Protein AF-A0A397V147-F1 (afdb_monomer_lite)

Secondary structure (DSSP, 8-state):
-HHHHHHHHHHHHHHHHHHHHHHHHHHHHHHHHHHHHHHHHHTTTT---S-HHHHHHHHHHHSHHHHHHHHHHHHTTT-HHHHHHHHHHHTTTHHHHHHHHHHHHHHHHTTTTSS--TT--SS--SSHHHHHHHHHHHHHHHHHHHHHHHHHHHHHHHHTT-SPPHHHH-HHHHHHHHHHHHHHHHHHHHTT-------

Structure (mmCIF, N/CA/C/O backbone):
data_AF-A0A397V147-F1
#
_entry.id   AF-A0A397V147-F1
#
loop_
_atom_site.group_PDB
_atom_site.id
_atom_site.type_symbol
_atom_site.label_atom_id
_atom_site.label_alt_id
_atom_site.label_comp_id
_atom_site.label_asym_id
_atom_site.label_entity_id
_atom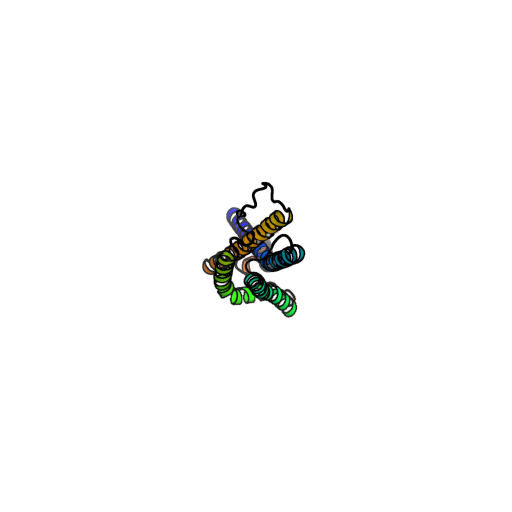_site.label_seq_id
_atom_site.pdbx_PDB_ins_code
_atom_site.Cartn_x
_atom_site.Cartn_y
_atom_site.Cartn_z
_atom_site.occupancy
_atom_site.B_iso_or_equiv
_atom_site.auth_seq_id
_atom_site.auth_comp_id
_atom_site.auth_asym_id
_atom_site.auth_atom_id
_atom_site.pdbx_PDB_model_num
ATOM 1 N N . MET A 1 1 ? -5.934 4.092 39.789 1.00 59.97 1 MET A N 1
ATOM 2 C CA . MET A 1 1 ? -6.595 4.922 38.755 1.00 59.97 1 MET A CA 1
ATOM 3 C C . MET A 1 1 ? -5.653 5.312 37.616 1.00 59.97 1 MET A C 1
ATOM 5 O O . MET A 1 1 ? -5.966 4.953 36.496 1.00 59.97 1 MET A O 1
ATOM 9 N N . ALA A 1 2 ? -4.488 5.930 37.857 1.00 71.75 2 ALA A N 1
ATOM 10 C CA . ALA A 1 2 ? -3.588 6.389 36.780 1.00 71.75 2 ALA A CA 1
ATOM 11 C C . ALA A 1 2 ? -3.116 5.301 35.781 1.00 71.75 2 ALA A C 1
ATOM 13 O O . ALA A 1 2 ? -3.045 5.562 34.583 1.00 71.75 2 ALA A O 1
ATOM 14 N N . LYS A 1 3 ? -2.846 4.070 36.247 1.00 76.00 3 LYS A N 1
ATOM 15 C CA . LYS A 1 3 ? -2.381 2.953 35.396 1.00 76.00 3 LYS A CA 1
ATOM 16 C C . LYS A 1 3 ? -3.425 2.499 34.363 1.00 76.00 3 LYS A C 1
ATOM 18 O O . LYS A 1 3 ? -3.063 2.168 33.239 1.00 76.00 3 LYS A O 1
ATOM 23 N N . GLU A 1 4 ? -4.706 2.533 34.730 1.00 78.06 4 GLU A N 1
ATOM 24 C CA . GLU A 1 4 ? -5.800 2.138 33.835 1.00 78.06 4 GLU A CA 1
ATOM 25 C C . GLU A 1 4 ? -6.066 3.224 32.784 1.00 78.06 4 GLU A C 1
ATOM 27 O O . GLU A 1 4 ? -6.245 2.925 31.607 1.00 78.06 4 GLU A O 1
ATOM 32 N N . THR A 1 5 ? -5.986 4.499 33.181 1.00 78.69 5 THR A N 1
ATOM 33 C CA . THR A 1 5 ? -6.121 5.637 32.262 1.00 78.69 5 THR A CA 1
ATOM 34 C C . THR A 1 5 ? -4.986 5.688 31.235 1.00 78.69 5 THR A C 1
ATOM 36 O O . THR A 1 5 ? -5.236 5.956 30.063 1.00 78.69 5 THR A O 1
ATOM 39 N N . LEU A 1 6 ? -3.749 5.384 31.649 1.00 81.38 6 LEU A N 1
ATOM 40 C CA . LEU A 1 6 ? -2.588 5.339 30.755 1.00 81.38 6 LEU A CA 1
ATOM 41 C C . LEU A 1 6 ? -2.713 4.222 29.709 1.00 81.38 6 LEU A C 1
ATOM 43 O O . LEU A 1 6 ? -2.488 4.461 28.527 1.00 81.38 6 LEU A O 1
ATOM 47 N N . LYS A 1 7 ? -3.132 3.020 30.128 1.00 81.19 7 LYS A N 1
ATOM 48 C CA . LYS A 1 7 ? -3.357 1.884 29.221 1.00 81.19 7 LYS A CA 1
ATOM 49 C C . LYS A 1 7 ? -4.400 2.216 28.151 1.00 81.19 7 LYS A C 1
ATOM 51 O O . LYS A 1 7 ? -4.169 1.958 26.973 1.00 81.19 7 LYS A O 1
ATOM 56 N N . GLN A 1 8 ? -5.517 2.817 28.557 1.00 79.31 8 GLN A N 1
ATOM 57 C CA . GLN A 1 8 ? -6.591 3.226 27.650 1.00 79.31 8 GLN A CA 1
ATOM 58 C C . GLN A 1 8 ? -6.122 4.285 26.643 1.00 79.31 8 GLN A C 1
ATOM 60 O O . GLN A 1 8 ? -6.407 4.181 25.452 1.00 79.31 8 GLN A O 1
ATOM 65 N N . PHE A 1 9 ? -5.337 5.264 27.097 1.00 79.12 9 PHE A N 1
ATOM 66 C CA . PHE A 1 9 ? -4.763 6.279 26.216 1.00 79.12 9 PHE A CA 1
ATOM 67 C C . PHE A 1 9 ? -3.791 5.683 25.184 1.00 79.12 9 PHE A C 1
ATOM 69 O O . PHE A 1 9 ? -3.874 6.018 24.004 1.00 79.12 9 PHE A O 1
ATOM 76 N N . CYS A 1 10 ? -2.911 4.761 25.591 1.00 81.50 10 CYS A N 1
ATOM 77 C CA . CYS A 1 10 ? -1.986 4.092 24.673 1.00 81.50 10 CYS A CA 1
ATOM 78 C C . CYS A 1 10 ? -2.710 3.246 23.614 1.00 81.50 10 CYS A C 1
ATOM 80 O O . CYS A 1 10 ? -2.321 3.276 22.449 1.00 81.50 10 CYS A O 1
ATOM 82 N N . LEU A 1 11 ? -3.768 2.522 23.996 1.00 80.25 11 LEU A N 1
ATOM 83 C CA . LEU A 1 11 ? -4.582 1.739 23.058 1.00 80.25 11 LEU A CA 1
ATOM 84 C C . LEU A 1 11 ? -5.295 2.635 22.042 1.00 80.25 11 LEU A C 1
ATOM 86 O O . LEU A 1 11 ? -5.299 2.337 20.849 1.00 80.25 11 LEU A O 1
ATOM 90 N N . TRP A 1 12 ? -5.850 3.755 22.508 1.00 81.25 12 TRP A N 1
ATOM 91 C CA . TRP A 1 12 ? -6.483 4.741 21.640 1.00 81.25 12 TRP A CA 1
ATOM 92 C C . TRP A 1 12 ? -5.487 5.339 20.642 1.00 81.25 12 TRP A C 1
ATOM 94 O O . TRP A 1 12 ? -5.736 5.317 19.437 1.00 81.25 12 TRP A O 1
ATOM 104 N N . LEU A 1 13 ? -4.332 5.808 21.125 1.00 84.50 13 LEU A N 1
ATOM 105 C CA . LEU A 1 13 ? -3.296 6.396 20.277 1.00 84.50 13 LEU A CA 1
ATOM 106 C C . LEU A 1 13 ? -2.777 5.383 19.247 1.00 84.50 13 LEU A C 1
ATOM 108 O O . LEU A 1 13 ? -2.645 5.717 18.071 1.00 84.50 13 LEU A O 1
ATOM 112 N N . GLY A 1 14 ? -2.544 4.138 19.672 1.00 84.31 14 GLY A N 1
ATOM 113 C CA . GLY A 1 14 ? -2.143 3.047 18.785 1.00 84.31 14 GLY A CA 1
ATOM 114 C C . GLY A 1 14 ? -3.179 2.771 17.695 1.00 84.31 14 GLY A C 1
ATOM 115 O O . GLY A 1 14 ? -2.817 2.675 16.526 1.00 84.31 14 GLY A O 1
ATOM 116 N N . GLY A 1 15 ? -4.466 2.724 18.051 1.00 81.25 15 GLY A N 1
ATOM 117 C CA . GLY A 1 15 ? -5.558 2.544 17.092 1.00 81.25 15 GLY A CA 1
ATOM 118 C C . GLY A 1 15 ? -5.674 3.689 16.080 1.00 81.25 15 GLY A C 1
ATOM 119 O O . GLY A 1 15 ? -5.888 3.437 14.896 1.00 81.25 15 GLY A O 1
ATOM 120 N N . VAL A 1 16 ? -5.484 4.939 16.518 1.00 82.56 16 VAL A N 1
ATOM 121 C CA . VAL A 1 16 ? -5.504 6.117 15.634 1.00 82.56 16 VAL A CA 1
ATOM 122 C C . VAL A 1 16 ? -4.334 6.093 14.654 1.00 82.56 16 VAL A C 1
ATOM 124 O O . VAL A 1 16 ? -4.554 6.243 13.454 1.00 82.56 16 VAL A O 1
ATOM 127 N N . ILE A 1 17 ? -3.108 5.865 15.138 1.00 87.88 17 ILE A N 1
ATOM 128 C CA . ILE A 1 17 ? -1.917 5.771 14.280 1.00 87.88 17 ILE A CA 1
ATOM 129 C C . ILE A 1 17 ? -2.105 4.648 13.261 1.00 87.88 17 ILE A C 1
ATOM 131 O O . ILE A 1 17 ? -1.961 4.875 12.064 1.00 87.88 17 ILE A O 1
ATOM 135 N N . PHE A 1 18 ? -2.510 3.465 13.725 1.00 87.12 18 PHE A N 1
ATOM 136 C CA . PHE A 1 18 ? -2.760 2.309 12.874 1.00 87.12 18 PHE A CA 1
ATOM 137 C C . PHE A 1 18 ? -3.805 2.597 11.787 1.00 87.12 18 PHE A C 1
ATOM 139 O O . PHE A 1 18 ? -3.567 2.321 10.612 1.00 87.12 18 PHE A O 1
ATOM 146 N N . GLY A 1 19 ? -4.943 3.190 12.161 1.00 84.06 19 GLY A N 1
ATOM 147 C CA . GLY A 1 19 ? -6.009 3.539 11.224 1.00 84.06 19 GLY A CA 1
ATOM 148 C C . GLY A 1 19 ? -5.563 4.563 10.180 1.00 84.06 19 GLY A C 1
ATOM 149 O O . GLY A 1 19 ? -5.814 4.370 8.993 1.00 84.06 19 GLY A O 1
ATOM 150 N N . ILE A 1 20 ? -4.853 5.617 10.599 1.00 87.94 20 ILE A N 1
ATOM 151 C CA . ILE A 1 20 ? -4.309 6.630 9.684 1.00 87.94 20 ILE A CA 1
ATOM 152 C C . ILE A 1 20 ? -3.308 5.996 8.719 1.00 87.94 20 ILE A C 1
ATOM 154 O O . ILE A 1 20 ? -3.399 6.226 7.517 1.00 87.94 20 ILE A O 1
ATOM 158 N N . THR A 1 21 ? -2.374 5.179 9.212 1.00 91.62 21 THR A N 1
ATOM 159 C CA . THR A 1 21 ? -1.390 4.499 8.362 1.00 91.62 21 THR A CA 1
ATOM 160 C C . THR A 1 21 ? -2.069 3.593 7.339 1.00 91.62 21 THR A C 1
ATOM 162 O O . THR A 1 21 ? -1.715 3.639 6.162 1.00 91.62 21 THR A O 1
ATOM 165 N N . LEU A 1 22 ? -3.073 2.815 7.756 1.00 90.06 22 LEU A N 1
ATOM 166 C CA . LEU A 1 22 ? -3.821 1.936 6.860 1.00 90.06 22 LEU A CA 1
ATOM 167 C C . LEU A 1 22 ? -4.538 2.732 5.763 1.00 90.06 22 LEU A C 1
ATOM 169 O O . LEU A 1 22 ? -4.410 2.396 4.589 1.00 90.06 22 LEU A O 1
ATOM 173 N N . VAL A 1 23 ? -5.248 3.805 6.126 1.00 89.56 23 VAL A N 1
ATOM 174 C CA . VAL A 1 23 ? -5.943 4.665 5.155 1.00 89.56 23 VAL A CA 1
ATOM 175 C C . VAL A 1 23 ? -4.953 5.323 4.198 1.00 89.56 23 VAL A C 1
ATOM 177 O O . VAL A 1 23 ? -5.188 5.310 2.994 1.00 89.56 23 VAL A O 1
ATOM 180 N N . SER A 1 24 ? -3.826 5.838 4.691 1.00 92.75 24 SER A N 1
ATOM 181 C CA . SER A 1 24 ? -2.781 6.416 3.839 1.00 92.75 24 SER A CA 1
ATOM 182 C C . SER A 1 24 ? -2.260 5.409 2.815 1.00 92.75 24 SER A C 1
ATOM 184 O O . SER A 1 24 ? -2.094 5.756 1.649 1.00 92.75 24 SER A O 1
ATOM 186 N N . LEU A 1 25 ? -2.059 4.150 3.213 1.00 93.69 25 LEU A N 1
ATOM 187 C CA . LEU A 1 25 ? -1.596 3.096 2.310 1.00 93.69 25 LEU A CA 1
ATOM 188 C C . LEU A 1 25 ? -2.615 2.728 1.227 1.00 93.69 25 LEU A C 1
ATOM 190 O O . LEU A 1 25 ? -2.195 2.424 0.113 1.00 93.69 25 LEU A O 1
ATOM 194 N N . ILE A 1 26 ? -3.920 2.824 1.506 1.00 92.19 26 ILE A N 1
ATOM 195 C CA . ILE A 1 26 ? -4.977 2.601 0.499 1.00 92.19 26 ILE A CA 1
ATOM 196 C C . ILE A 1 26 ? -4.827 3.564 -0.685 1.00 92.19 26 ILE A C 1
ATOM 198 O O . ILE A 1 26 ? -5.068 3.173 -1.822 1.00 92.19 26 ILE A O 1
ATOM 202 N N . TYR A 1 27 ? -4.408 4.806 -0.436 1.00 94.31 27 TYR A N 1
ATOM 203 C CA . TYR A 1 27 ? -4.150 5.784 -1.497 1.00 94.31 27 TYR A CA 1
ATOM 204 C C . TYR A 1 27 ? -2.722 5.700 -2.038 1.00 94.31 27 TYR A C 1
ATOM 206 O O . TYR A 1 27 ? -2.500 5.894 -3.232 1.00 94.31 27 TYR A O 1
ATOM 214 N N . LEU A 1 28 ? -1.748 5.408 -1.175 1.00 95.25 28 LEU A N 1
ATOM 215 C CA . LEU A 1 28 ? -0.341 5.397 -1.555 1.00 95.25 28 LEU A CA 1
ATOM 216 C C . LEU A 1 28 ? -0.001 4.231 -2.492 1.00 95.25 28 LEU A C 1
ATOM 218 O O . LEU A 1 28 ? 0.755 4.437 -3.432 1.00 95.25 28 LEU A O 1
ATOM 222 N N . CYS A 1 29 ? -0.568 3.039 -2.286 1.00 94.38 29 CYS A N 1
ATOM 223 C CA . CYS A 1 29 ? -0.304 1.872 -3.139 1.00 94.38 29 CYS A CA 1
ATOM 224 C C . CYS A 1 29 ? -0.667 2.102 -4.623 1.00 94.38 29 CYS A C 1
ATOM 226 O O . CYS A 1 29 ? 0.225 1.974 -5.459 1.00 94.38 29 CYS A O 1
ATOM 228 N N . PRO A 1 30 ? -1.908 2.490 -4.988 1.00 94.81 30 PRO A N 1
ATOM 229 C CA . PRO A 1 30 ? -2.244 2.771 -6.387 1.00 94.81 30 PRO A CA 1
ATOM 230 C C . PRO A 1 30 ? -1.450 3.953 -6.956 1.00 94.81 30 PRO A C 1
ATOM 232 O O . PRO A 1 30 ? -1.111 3.957 -8.135 1.00 94.81 30 PRO A O 1
ATOM 235 N N . PHE A 1 31 ? -1.119 4.953 -6.131 1.00 96.06 31 PHE A N 1
ATOM 236 C CA . PHE A 1 31 ? -0.302 6.087 -6.562 1.00 96.06 31 PHE A CA 1
ATOM 237 C C . PHE A 1 31 ? 1.141 5.683 -6.904 1.00 96.06 31 PHE A C 1
ATOM 239 O O . PHE A 1 31 ? 1.679 6.115 -7.926 1.00 96.06 31 PHE A O 1
ATOM 246 N N . LEU A 1 32 ? 1.771 4.854 -6.066 1.00 94.62 32 LEU A N 1
ATOM 247 C CA . LEU A 1 32 ? 3.118 4.332 -6.304 1.00 94.62 32 LEU A CA 1
ATOM 248 C C . LEU A 1 32 ? 3.150 3.430 -7.537 1.00 94.62 32 LEU A C 1
ATOM 250 O O . LEU A 1 32 ? 4.046 3.580 -8.363 1.00 94.62 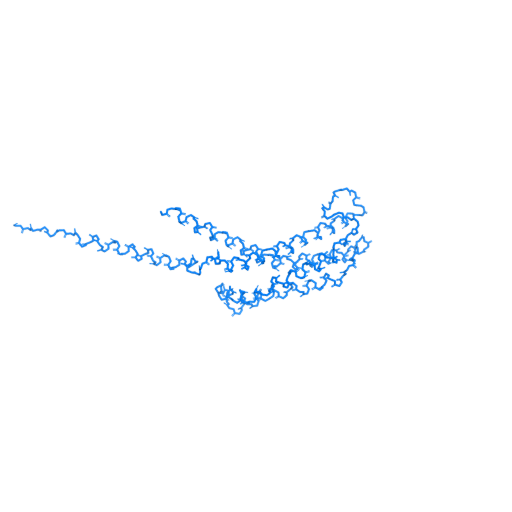32 LEU A O 1
ATOM 254 N N . GLU A 1 33 ? 2.148 2.567 -7.700 1.00 94.38 33 GLU A N 1
ATOM 255 C CA . GLU A 1 33 ? 2.021 1.717 -8.882 1.00 94.38 33 GLU A CA 1
ATOM 256 C C . GLU A 1 33 ? 1.862 2.544 -10.162 1.00 94.38 33 GLU A C 1
ATOM 258 O O . GLU A 1 33 ? 2.563 2.328 -11.148 1.00 94.38 33 GLU A O 1
ATOM 263 N N . PHE A 1 34 ? 0.991 3.552 -10.139 1.00 95.31 34 PHE A N 1
ATOM 264 C CA . PHE A 1 34 ? 0.824 4.466 -11.263 1.00 95.31 34 PHE A CA 1
ATOM 265 C C . PHE A 1 34 ? 2.129 5.199 -11.603 1.00 95.31 34 PHE A C 1
ATOM 267 O O . PHE A 1 34 ? 2.521 5.273 -12.767 1.00 95.31 34 PHE A O 1
ATOM 274 N N . THR A 1 35 ? 2.841 5.692 -10.584 1.00 94.06 35 THR A N 1
ATOM 275 C CA . THR A 1 35 ? 4.140 6.360 -10.755 1.00 94.06 35 THR A CA 1
ATOM 276 C C . THR A 1 35 ? 5.178 5.416 -11.358 1.00 94.06 35 THR A C 1
ATOM 278 O O . THR A 1 35 ? 5.949 5.823 -12.224 1.00 94.06 35 THR A O 1
ATOM 281 N N . LYS A 1 36 ? 5.181 4.148 -10.936 1.00 91.56 36 LYS A N 1
ATOM 282 C CA . LYS A 1 36 ? 6.048 3.104 -11.482 1.00 91.56 36 LYS A CA 1
ATOM 283 C C . LYS A 1 36 ? 5.769 2.870 -12.964 1.00 91.56 36 LYS A C 1
ATOM 285 O O . LYS A 1 36 ? 6.701 2.946 -13.757 1.00 91.56 36 LYS A O 1
ATOM 290 N N . ILE A 1 37 ? 4.513 2.646 -13.348 1.00 92.81 37 ILE A N 1
ATOM 291 C CA . ILE A 1 37 ? 4.134 2.420 -14.752 1.00 92.81 37 ILE A CA 1
ATOM 292 C C . ILE A 1 37 ? 4.563 3.610 -15.624 1.00 92.81 37 ILE A C 1
ATOM 294 O O . ILE A 1 37 ? 5.255 3.414 -16.622 1.00 92.81 37 ILE A O 1
ATOM 298 N N . LEU A 1 38 ? 4.252 4.841 -15.198 1.00 93.38 38 LEU A N 1
ATOM 299 C CA . LEU A 1 38 ? 4.660 6.055 -15.913 1.00 93.38 38 LEU A CA 1
ATOM 300 C C . LEU A 1 38 ? 6.180 6.182 -16.056 1.00 93.38 38 LEU A C 1
ATOM 302 O O . LEU A 1 38 ? 6.673 6.586 -17.109 1.00 93.38 38 LEU A O 1
ATOM 306 N N . TYR A 1 39 ? 6.932 5.858 -15.001 1.00 92.25 39 TYR A N 1
ATOM 307 C CA . TYR A 1 39 ? 8.386 5.979 -15.018 1.00 92.25 39 TYR A CA 1
ATOM 308 C C . TYR A 1 39 ? 9.020 5.066 -16.069 1.00 92.25 39 TYR A C 1
ATOM 310 O O . TYR A 1 39 ? 9.914 5.497 -16.801 1.00 92.25 39 TYR A O 1
ATOM 318 N N . PHE A 1 40 ? 8.556 3.820 -16.152 1.00 89.56 40 PHE A N 1
ATOM 319 C CA . PHE A 1 40 ? 9.069 2.851 -17.115 1.00 89.56 40 PHE A CA 1
ATOM 320 C C . PHE A 1 40 ? 8.598 3.135 -18.545 1.00 89.56 40 PHE A C 1
ATOM 322 O O . PHE A 1 40 ? 9.353 2.893 -19.478 1.00 89.56 40 PHE A O 1
ATOM 329 N N . GLU A 1 41 ? 7.398 3.686 -18.737 1.00 90.62 41 GLU A N 1
ATOM 330 C CA . GLU A 1 41 ? 6.948 4.117 -20.065 1.00 90.62 41 GLU A CA 1
ATOM 331 C C . GLU A 1 41 ? 7.816 5.270 -20.598 1.00 90.62 41 GLU A C 1
ATOM 333 O O . GLU A 1 41 ? 8.282 5.231 -21.740 1.00 90.62 41 GLU A O 1
ATOM 338 N N . PHE A 1 42 ? 8.122 6.253 -19.741 1.00 91.12 42 PHE A N 1
ATOM 339 C CA . PHE A 1 42 ? 8.973 7.394 -20.093 1.00 91.12 42 PHE A CA 1
ATOM 340 C C . PHE A 1 42 ? 10.435 7.004 -20.363 1.00 91.12 42 PHE A C 1
ATOM 342 O O . PHE A 1 42 ? 11.100 7.643 -21.172 1.00 91.12 42 PHE A O 1
ATOM 349 N N . HIS A 1 43 ? 10.939 5.959 -19.701 1.00 89.69 43 HIS A N 1
ATOM 350 C CA . HIS A 1 43 ? 12.315 5.472 -19.855 1.00 89.69 43 HIS A CA 1
ATOM 351 C C . HIS A 1 43 ? 12.389 4.120 -20.580 1.00 89.69 43 HIS A C 1
ATOM 353 O O . HIS A 1 43 ? 13.304 3.336 -20.319 1.00 89.69 43 HIS A O 1
ATOM 359 N N . SER A 1 44 ? 11.454 3.858 -21.498 1.00 84.62 44 SER A N 1
ATOM 360 C CA . SER A 1 44 ? 11.344 2.585 -22.230 1.00 84.62 44 SER A CA 1
ATOM 361 C C . SER A 1 44 ? 12.603 2.204 -23.022 1.00 84.62 44 SER A C 1
ATOM 363 O O . SER A 1 44 ? 12.871 1.021 -23.223 1.00 84.62 44 SER A O 1
ATOM 365 N N . ASP A 1 45 ? 13.431 3.187 -23.389 1.00 82.81 45 ASP A N 1
ATOM 366 C CA . ASP A 1 45 ? 14.726 2.979 -24.052 1.00 82.81 45 ASP A CA 1
ATOM 367 C C . ASP A 1 45 ? 15.787 2.335 -23.136 1.00 82.81 45 ASP A C 1
ATOM 369 O O . ASP A 1 45 ? 16.750 1.733 -23.612 1.00 82.81 45 ASP A O 1
ATOM 373 N N . ALA A 1 46 ? 15.645 2.498 -21.817 1.00 80.75 46 ALA A N 1
ATOM 374 C CA . ALA A 1 46 ? 16.637 2.108 -20.814 1.00 80.75 46 ALA A CA 1
ATOM 375 C C . ALA A 1 46 ? 16.144 1.009 -19.865 1.00 80.75 46 ALA A C 1
ATOM 377 O O . ALA A 1 46 ? 16.953 0.232 -19.357 1.00 80.75 46 ALA A O 1
ATOM 378 N N . VAL A 1 47 ? 14.839 0.959 -19.592 1.00 80.94 47 VAL A N 1
ATOM 379 C CA . VAL A 1 47 ? 14.229 0.007 -18.663 1.00 80.94 47 VAL A CA 1
ATOM 380 C C . VAL A 1 47 ? 12.922 -0.484 -19.258 1.00 80.94 47 VAL A C 1
ATOM 382 O O . VAL A 1 47 ? 12.095 0.316 -19.682 1.00 80.94 47 VAL A O 1
ATOM 385 N N . ASN A 1 48 ? 12.716 -1.799 -19.263 1.00 79.44 48 ASN A N 1
ATOM 386 C CA . ASN A 1 48 ? 11.517 -2.395 -19.834 1.00 79.44 48 ASN A CA 1
ATOM 387 C C . ASN A 1 48 ? 10.724 -3.150 -18.765 1.00 79.44 48 ASN A C 1
ATOM 389 O O . ASN A 1 48 ? 11.306 -3.817 -17.909 1.00 79.44 48 ASN A O 1
ATOM 393 N N . LEU A 1 49 ? 9.394 -3.059 -18.818 1.00 78.81 49 LEU A N 1
ATOM 394 C CA . LEU A 1 49 ? 8.530 -3.867 -17.958 1.00 78.81 49 LEU A CA 1
ATOM 395 C C . LEU A 1 49 ? 8.537 -5.306 -18.474 1.00 78.81 49 LEU A C 1
ATOM 397 O O . LEU A 1 49 ? 8.070 -5.563 -19.580 1.00 78.81 49 LEU A O 1
ATOM 401 N N . SER A 1 50 ? 9.006 -6.252 -17.661 1.00 75.94 50 SER A N 1
ATOM 402 C CA . SER A 1 50 ? 8.928 -7.680 -18.007 1.00 75.94 50 SER A CA 1
ATOM 403 C C . SER A 1 50 ? 7.470 -8.151 -18.140 1.00 75.94 50 SER A C 1
ATOM 405 O O . SER A 1 50 ? 7.124 -8.919 -19.036 1.00 75.94 50 SER A O 1
ATOM 407 N N . SER A 1 51 ? 6.586 -7.647 -17.271 1.00 83.88 51 SER A N 1
ATOM 408 C CA . SER A 1 51 ? 5.202 -8.112 -17.125 1.00 83.88 51 SER A CA 1
ATOM 409 C C . SER A 1 51 ? 4.181 -6.954 -17.051 1.00 83.88 51 SER A C 1
ATOM 411 O O . SER A 1 51 ? 3.494 -6.798 -16.041 1.00 83.88 51 SER A O 1
ATOM 413 N N . PRO A 1 52 ? 3.994 -6.157 -18.129 1.00 85.31 52 PRO A N 1
ATOM 414 C CA . PRO A 1 52 ? 3.101 -4.987 -18.132 1.00 85.31 52 PRO A CA 1
ATOM 415 C C . PRO A 1 52 ? 1.659 -5.302 -17.755 1.00 85.31 52 PRO A C 1
ATOM 417 O O . PRO A 1 52 ? 1.018 -4.540 -17.039 1.00 85.31 52 PRO A O 1
ATOM 420 N N . ILE A 1 53 ? 1.160 -6.463 -18.177 1.00 89.00 53 ILE A N 1
ATOM 421 C CA . ILE A 1 53 ? -0.209 -6.898 -17.894 1.00 89.00 53 ILE A CA 1
ATOM 422 C C . ILE A 1 53 ? -0.458 -7.003 -16.381 1.00 89.00 53 ILE A C 1
ATOM 424 O O . ILE A 1 53 ? -1.515 -6.587 -15.916 1.00 89.00 53 ILE A O 1
ATOM 428 N N . ILE A 1 54 ? 0.504 -7.527 -15.614 1.00 89.69 54 ILE A N 1
ATOM 429 C CA . ILE A 1 54 ? 0.350 -7.740 -14.167 1.00 89.69 54 ILE A CA 1
ATOM 430 C C . ILE A 1 54 ? 0.291 -6.408 -13.417 1.00 89.69 54 ILE A C 1
ATOM 432 O O . ILE A 1 54 ? -0.533 -6.254 -12.520 1.00 89.69 54 ILE A O 1
ATOM 436 N N . GLU A 1 55 ? 1.107 -5.439 -13.822 1.00 90.25 55 GLU A N 1
ATOM 437 C CA . GLU A 1 55 ? 1.169 -4.105 -13.211 1.00 90.25 55 GLU A CA 1
ATOM 438 C C . GLU A 1 55 ? -0.147 -3.341 -13.470 1.00 90.25 55 GLU A C 1
ATOM 440 O O . GLU A 1 55 ? -0.786 -2.831 -12.548 1.00 90.25 55 GLU A O 1
ATOM 445 N N . TYR A 1 56 ? -0.667 -3.381 -14.707 1.00 92.19 56 TYR A N 1
ATOM 446 C CA . TYR A 1 56 ? -1.986 -2.811 -15.018 1.00 92.19 56 TYR A CA 1
ATOM 447 C C . TYR A 1 56 ? -3.129 -3.508 -14.278 1.00 92.19 56 TYR A C 1
ATOM 449 O O . TYR A 1 56 ? -4.058 -2.841 -13.819 1.00 92.19 56 TYR A O 1
ATOM 457 N N . MET A 1 57 ? -3.077 -4.837 -14.149 1.00 92.81 57 MET A N 1
ATOM 458 C CA . MET A 1 57 ? -4.061 -5.580 -13.363 1.00 92.81 57 MET A CA 1
ATOM 459 C C . MET A 1 57 ? -4.014 -5.151 -11.897 1.00 92.81 57 MET A C 1
ATOM 461 O O . MET A 1 57 ? -5.055 -4.827 -11.337 1.00 92.81 57 MET A O 1
ATOM 465 N N . TYR A 1 58 ? -2.836 -5.078 -11.280 1.00 92.00 58 TYR A N 1
ATOM 466 C CA . TYR A 1 58 ? -2.703 -4.638 -9.892 1.00 92.00 58 TYR A CA 1
ATOM 467 C C . TYR A 1 58 ? -3.191 -3.194 -9.687 1.00 92.00 58 TYR A C 1
ATOM 469 O O . TYR A 1 58 ? -3.936 -2.921 -8.739 1.00 92.00 58 TYR A O 1
ATOM 477 N N . LEU A 1 59 ? -2.881 -2.277 -10.608 1.00 94.00 59 LEU A N 1
ATOM 478 C CA . LEU A 1 59 ? -3.418 -0.916 -10.572 1.00 94.00 59 LEU A CA 1
ATOM 479 C C . LEU A 1 59 ? -4.955 -0.908 -10.666 1.00 94.00 59 LEU A C 1
ATOM 481 O O . LEU A 1 59 ? -5.630 -0.291 -9.842 1.00 94.00 59 LEU A O 1
ATOM 485 N N . ALA A 1 60 ? -5.528 -1.639 -11.626 1.00 94.00 60 ALA A N 1
ATOM 486 C CA . ALA A 1 60 ? -6.978 -1.729 -11.802 1.00 94.00 60 ALA A CA 1
ATOM 487 C C . ALA A 1 60 ? -7.683 -2.331 -10.577 1.00 94.00 60 ALA A C 1
ATOM 489 O O . ALA A 1 60 ? -8.795 -1.930 -10.239 1.00 94.00 60 ALA A O 1
ATOM 490 N N . LEU A 1 61 ? -7.028 -3.267 -9.891 1.00 91.38 61 LEU A N 1
ATOM 491 C CA . LEU A 1 61 ? -7.534 -3.917 -8.688 1.00 91.38 61 LEU A CA 1
ATOM 492 C C . LEU A 1 61 ? -7.393 -3.056 -7.423 1.00 91.38 61 LEU A C 1
ATOM 494 O O . LEU A 1 61 ? -8.171 -3.232 -6.485 1.00 91.38 61 LEU A O 1
ATOM 498 N N . SER A 1 62 ? -6.434 -2.127 -7.385 1.00 91.12 62 SER A N 1
ATOM 499 C CA . SER A 1 62 ? -6.172 -1.264 -6.224 1.00 91.12 62 SER A CA 1
ATOM 500 C C . SER A 1 62 ? -6.974 0.046 -6.229 1.00 91.12 62 SER A C 1
ATOM 502 O O . SER A 1 62 ? -7.228 0.594 -5.160 1.00 91.12 62 SER A O 1
ATOM 504 N N . ILE A 1 63 ? -7.443 0.526 -7.388 1.00 93.75 63 ILE A N 1
ATOM 505 C CA . ILE A 1 63 ? -8.259 1.753 -7.538 1.00 93.75 63 ILE A CA 1
ATOM 506 C C . ILE A 1 63 ? -9.676 1.683 -6.912 1.00 93.75 63 ILE A C 1
ATOM 508 O O . ILE A 1 63 ? -10.131 2.694 -6.365 1.00 93.75 63 ILE A O 1
ATOM 512 N N . PRO A 1 64 ? -10.419 0.560 -6.953 1.00 91.38 64 PRO A N 1
ATOM 513 C CA . PRO A 1 64 ? -11.783 0.507 -6.424 1.00 91.38 64 PRO A CA 1
ATOM 514 C C . PRO A 1 64 ? -11.894 0.844 -4.934 1.00 91.38 64 PRO A C 1
ATOM 516 O O . PRO A 1 64 ? -12.867 1.475 -4.529 1.00 91.38 64 PRO A O 1
ATOM 519 N N . LEU A 1 65 ? -10.897 0.478 -4.122 1.00 87.88 65 LEU A N 1
ATOM 520 C CA . LEU A 1 65 ? -10.892 0.739 -2.679 1.00 87.88 65 LEU A CA 1
ATOM 521 C C . LEU A 1 65 ? -10.869 2.241 -2.328 1.00 87.88 65 LEU A C 1
ATOM 523 O O . LEU A 1 65 ? -11.789 2.689 -1.638 1.00 87.88 65 LEU A O 1
ATOM 527 N N . PRO A 1 66 ? -9.900 3.061 -2.789 1.00 91.25 66 PRO A N 1
ATOM 528 C CA . PRO A 1 66 ? -9.914 4.500 -2.531 1.00 91.25 66 PRO A CA 1
ATOM 529 C C . PRO A 1 66 ? -11.148 5.188 -3.128 1.00 91.25 66 PRO A C 1
ATOM 531 O O . PRO A 1 66 ? -11.731 6.053 -2.473 1.00 91.25 66 PRO A O 1
ATOM 534 N N . LEU A 1 67 ? -11.611 4.784 -4.319 1.00 91.69 67 LEU A N 1
ATOM 535 C CA . LEU A 1 67 ? -12.843 5.336 -4.901 1.00 91.69 67 LEU A CA 1
ATOM 536 C C . LEU A 1 67 ? -14.078 5.006 -4.056 1.00 91.69 67 LEU A C 1
ATOM 538 O O . LEU A 1 67 ? -14.913 5.880 -3.820 1.00 91.69 67 LEU A O 1
ATOM 542 N N . GLY A 1 68 ? -14.175 3.772 -3.557 1.00 88.31 68 GLY A N 1
ATOM 543 C CA . GLY A 1 68 ? -15.231 3.335 -2.649 1.00 88.31 68 GLY A CA 1
ATOM 544 C C . GLY A 1 68 ? -15.242 4.13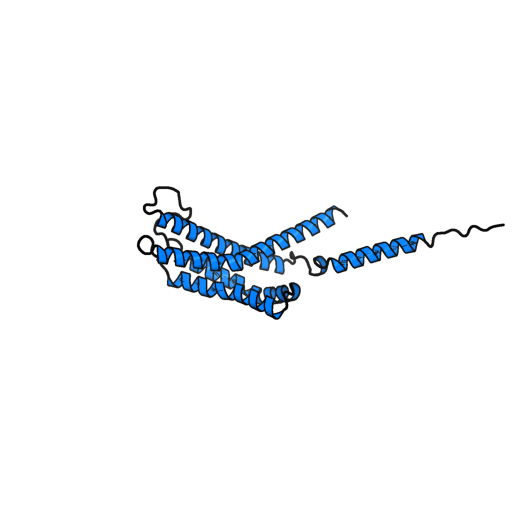6 -1.348 1.00 88.31 68 GLY A C 1
ATOM 545 O O . GLY A 1 68 ? -16.308 4.568 -0.907 1.00 88.31 68 GLY A O 1
ATOM 546 N N . LEU A 1 69 ? -14.067 4.422 -0.773 1.00 86.12 69 LEU A N 1
ATOM 547 C CA . LEU A 1 69 ? -13.942 5.264 0.421 1.00 86.12 69 LEU A CA 1
ATOM 548 C C . LEU A 1 69 ? -14.401 6.705 0.174 1.00 86.12 69 LEU A C 1
ATOM 550 O O . LEU A 1 69 ? -15.155 7.248 0.985 1.00 86.12 69 LEU A O 1
ATOM 554 N N . ILE A 1 70 ? -13.993 7.315 -0.943 1.00 89.44 70 ILE A N 1
ATOM 555 C CA . ILE A 1 70 ? -14.428 8.668 -1.321 1.00 89.44 70 ILE A CA 1
ATOM 556 C C . ILE A 1 70 ? -15.948 8.691 -1.522 1.00 89.44 70 ILE A C 1
ATOM 558 O O . ILE A 1 70 ? -16.640 9.537 -0.953 1.00 89.44 70 ILE A O 1
ATOM 562 N N . TRP A 1 71 ? -16.484 7.731 -2.278 1.00 88.81 71 TRP A N 1
ATOM 563 C CA . TRP A 1 71 ? -17.919 7.592 -2.528 1.00 88.81 71 TRP A CA 1
ATOM 564 C C . TRP A 1 71 ? -18.724 7.457 -1.233 1.00 88.81 71 TRP A C 1
ATOM 566 O O . TRP A 1 71 ? -19.737 8.137 -1.039 1.00 88.81 71 TRP A O 1
ATOM 576 N N . LEU A 1 72 ? -18.253 6.614 -0.313 1.00 85.50 72 LEU A N 1
ATOM 577 C CA . LEU A 1 72 ? -18.881 6.407 0.984 1.00 85.50 72 LEU A CA 1
ATOM 578 C C . LEU A 1 72 ? -18.834 7.676 1.847 1.00 85.50 72 LEU A C 1
ATOM 580 O O . LEU A 1 72 ? -19.837 8.027 2.475 1.00 85.50 72 LEU A O 1
ATOM 584 N N . GLY A 1 73 ? -17.705 8.388 1.831 1.00 83.81 73 GLY A N 1
ATOM 585 C CA . GLY A 1 73 ? -17.534 9.670 2.511 1.00 83.81 73 GLY A CA 1
ATOM 586 C C . GLY A 1 73 ? -18.517 10.733 2.025 1.00 83.81 73 GLY A C 1
ATOM 587 O O . GLY A 1 73 ? -19.174 11.379 2.846 1.00 83.81 73 GLY A O 1
ATOM 588 N N . MET A 1 74 ? -18.687 10.854 0.704 1.00 86.44 74 MET A N 1
ATOM 589 C CA . MET A 1 74 ? -19.641 11.784 0.094 1.00 86.44 74 MET A CA 1
ATOM 590 C C . MET A 1 74 ? -21.092 11.438 0.447 1.00 86.44 74 MET A C 1
ATOM 592 O O . MET A 1 74 ? -21.858 12.314 0.843 1.00 86.44 74 MET A O 1
ATOM 596 N N . ARG A 1 75 ? -21.478 10.158 0.351 1.00 84.19 75 ARG A N 1
ATOM 597 C CA . ARG A 1 75 ? -22.868 9.720 0.574 1.00 84.19 75 ARG A CA 1
ATOM 598 C C . ARG A 1 75 ? -23.336 9.899 2.020 1.00 84.19 75 ARG A C 1
ATOM 600 O O . ARG A 1 75 ? -24.524 10.106 2.253 1.00 84.19 75 ARG A O 1
ATOM 607 N N . HIS A 1 76 ? -22.423 9.801 2.985 1.00 80.44 76 HIS A N 1
ATOM 608 C CA . HIS A 1 76 ? -22.746 9.822 4.415 1.00 80.44 76 HIS A CA 1
ATOM 609 C C . HIS A 1 76 ? -22.217 11.065 5.151 1.00 80.44 76 HIS A C 1
ATOM 611 O O . HIS A 1 76 ? -22.129 11.050 6.380 1.00 80.44 76 HIS A O 1
ATOM 617 N N . GLY A 1 77 ? -21.869 12.136 4.425 1.00 74.44 77 GLY A N 1
ATOM 618 C CA . GLY A 1 77 ? -21.496 13.429 5.011 1.00 74.44 77 GLY A CA 1
ATOM 619 C C . GLY A 1 77 ? -20.316 13.350 5.984 1.00 74.44 77 GLY A C 1
ATOM 620 O O . GLY A 1 77 ? -20.354 13.971 7.043 1.00 74.44 77 GLY A O 1
ATOM 621 N N . CYS A 1 78 ? -19.303 12.535 5.668 1.00 69.69 78 CYS A N 1
ATOM 622 C CA . CYS A 1 78 ? -18.132 12.290 6.521 1.00 69.69 78 CYS A CA 1
ATOM 623 C C . CYS A 1 78 ? -18.450 11.716 7.922 1.00 69.69 78 CYS A C 1
ATOM 625 O O . CYS A 1 78 ? -17.641 11.850 8.843 1.00 69.69 78 CYS A O 1
ATOM 627 N N . SER A 1 79 ? -19.599 11.051 8.109 1.00 75.69 79 SER A N 1
ATOM 628 C CA . SER A 1 79 ? -19.911 10.348 9.360 1.00 75.69 79 SER A CA 1
ATOM 629 C C . SER A 1 79 ? -18.973 9.152 9.567 1.00 75.69 79 SER A C 1
ATOM 631 O O . SER A 1 79 ? -19.203 8.055 9.053 1.00 75.69 79 SER A O 1
ATOM 633 N N . VAL A 1 80 ? -17.909 9.370 10.345 1.00 68.25 80 VAL A N 1
ATOM 634 C CA . VAL A 1 80 ? -16.843 8.389 10.619 1.00 68.25 80 VAL A CA 1
ATOM 635 C C . VAL A 1 80 ? -17.403 7.062 11.144 1.00 68.25 80 VAL A C 1
ATOM 637 O O . VAL A 1 80 ? -16.917 5.998 10.768 1.00 68.25 80 VAL A O 1
ATOM 640 N N . THR A 1 81 ? -18.461 7.102 11.957 1.00 65.06 81 THR A N 1
ATOM 641 C CA . THR A 1 81 ? -19.078 5.906 12.550 1.00 65.06 81 THR A CA 1
ATOM 642 C C . THR A 1 81 ? -19.743 5.011 11.506 1.00 65.06 81 THR A C 1
ATOM 644 O O . THR A 1 81 ? -19.543 3.797 11.511 1.00 65.06 81 THR A O 1
ATOM 647 N N . MET A 1 82 ? -20.506 5.598 10.577 1.00 65.44 82 MET A N 1
ATOM 648 C CA . MET A 1 82 ? -21.172 4.829 9.521 1.00 65.44 82 MET A CA 1
ATOM 649 C C . MET A 1 82 ? -20.166 4.295 8.500 1.00 65.44 82 MET A C 1
ATOM 651 O O . MET A 1 82 ? -20.296 3.162 8.037 1.00 65.44 82 MET A O 1
ATOM 655 N N . ILE A 1 83 ? -19.137 5.094 8.202 1.00 68.19 83 ILE A N 1
ATOM 656 C CA . ILE A 1 83 ? -18.019 4.709 7.339 1.00 68.19 83 ILE A CA 1
ATOM 657 C C . ILE A 1 83 ? -17.290 3.498 7.935 1.00 68.19 83 ILE A C 1
ATOM 659 O O . ILE A 1 83 ? -17.085 2.511 7.239 1.00 68.19 83 ILE A O 1
ATOM 663 N N . ARG A 1 84 ? -16.978 3.522 9.238 1.00 68.56 84 ARG A N 1
ATOM 664 C CA . ARG A 1 84 ? -16.278 2.429 9.927 1.00 68.56 84 ARG A CA 1
ATOM 665 C C . ARG A 1 84 ? -17.026 1.101 9.841 1.00 68.56 84 ARG A C 1
ATOM 667 O O . ARG A 1 84 ? -16.414 0.099 9.497 1.00 68.56 84 ARG A O 1
ATOM 674 N N . ASN A 1 85 ? -18.322 1.081 10.150 1.00 68.50 85 ASN A N 1
ATOM 675 C CA . ASN A 1 85 ? -19.081 -0.173 10.197 1.00 68.50 85 ASN A CA 1
ATOM 676 C C . ASN A 1 85 ? -19.214 -0.801 8.802 1.00 68.50 85 ASN A C 1
ATOM 678 O O . ASN A 1 85 ? -18.981 -1.994 8.648 1.00 68.50 85 ASN A O 1
ATOM 682 N N . LYS A 1 86 ? -19.472 0.016 7.771 1.00 70.94 86 LYS A N 1
ATOM 683 C CA . LYS A 1 86 ? -19.499 -0.465 6.383 1.00 70.94 86 LYS A CA 1
ATOM 684 C C . LYS A 1 86 ? -18.140 -0.933 5.881 1.00 70.94 86 LYS A C 1
ATOM 686 O O . LYS A 1 86 ? -18.076 -1.929 5.170 1.00 70.94 86 LYS A O 1
ATOM 691 N N . ILE A 1 87 ? -17.070 -0.221 6.246 1.00 70.69 87 ILE A N 1
ATOM 692 C CA . ILE A 1 87 ? -15.710 -0.653 5.927 1.00 70.69 87 ILE A CA 1
ATOM 693 C C . ILE A 1 87 ? -15.471 -2.018 6.553 1.00 70.69 87 ILE A C 1
ATOM 695 O O . ILE A 1 87 ? -15.083 -2.905 5.822 1.00 70.69 87 ILE A O 1
ATOM 699 N N . ILE A 1 88 ? -15.741 -2.220 7.846 1.00 70.12 88 ILE A N 1
ATOM 700 C CA . ILE A 1 88 ? -15.504 -3.506 8.528 1.00 70.12 88 ILE A CA 1
ATOM 701 C C . ILE A 1 88 ? -16.230 -4.669 7.833 1.00 70.12 88 ILE A C 1
ATOM 703 O O . ILE A 1 88 ? -15.620 -5.720 7.636 1.00 70.12 88 ILE A O 1
ATOM 707 N N . ASP A 1 89 ? -17.485 -4.472 7.424 1.00 69.56 89 ASP A N 1
ATOM 708 C CA . ASP A 1 89 ? -18.271 -5.508 6.745 1.00 69.56 89 ASP A CA 1
ATOM 709 C C . ASP A 1 89 ? -17.676 -5.886 5.374 1.00 69.56 89 ASP A C 1
ATOM 711 O O . ASP A 1 89 ? -17.569 -7.070 5.049 1.00 69.56 89 ASP A O 1
ATOM 715 N N . GLU A 1 90 ? -17.225 -4.905 4.582 1.00 69.12 90 GLU A N 1
ATOM 716 C CA . GLU A 1 90 ? -16.577 -5.164 3.287 1.00 69.12 90 GLU A CA 1
ATOM 717 C C . GLU A 1 90 ? -15.113 -5.625 3.429 1.00 69.12 90 GLU A C 1
ATOM 719 O O . GLU A 1 90 ? -14.633 -6.436 2.634 1.00 69.12 90 GLU A O 1
ATOM 724 N N . LEU A 1 91 ? -14.399 -5.184 4.470 1.00 71.69 91 LEU A N 1
ATOM 725 C CA . LEU A 1 91 ? -12.985 -5.495 4.702 1.00 71.69 91 LEU A CA 1
ATOM 726 C C . LEU A 1 91 ? -12.751 -6.912 5.230 1.00 71.69 91 LEU A C 1
ATOM 728 O O . LEU A 1 91 ? -11.600 -7.290 5.402 1.00 71.69 91 LEU A O 1
ATOM 732 N N . CYS A 1 92 ? -13.786 -7.712 5.494 1.00 74.06 92 CYS A N 1
ATOM 733 C CA . CYS A 1 92 ? -13.593 -9.080 5.981 1.00 74.06 92 CYS A CA 1
ATOM 734 C C . CYS A 1 92 ? -12.922 -9.980 4.922 1.00 74.06 92 CYS A C 1
ATOM 736 O O . CYS A 1 92 ? -12.051 -10.789 5.242 1.00 74.06 92 CYS A O 1
ATOM 738 N N . PHE A 1 93 ? -13.266 -9.797 3.641 1.00 79.31 93 PHE A N 1
ATOM 739 C CA . PHE A 1 93 ? -12.721 -10.600 2.535 1.00 79.31 93 PHE A CA 1
ATOM 740 C C . PHE A 1 93 ? -11.556 -9.931 1.798 1.00 79.31 93 PHE A C 1
ATOM 742 O O . PHE A 1 93 ? -10.751 -10.619 1.166 1.00 79.31 93 PHE A O 1
ATOM 749 N N . VAL A 1 94 ? -11.430 -8.605 1.906 1.00 84.44 94 VAL A N 1
ATOM 750 C CA . VAL A 1 94 ? -10.376 -7.826 1.234 1.00 84.44 94 VAL A CA 1
ATOM 751 C C . VAL A 1 94 ? -8.963 -8.335 1.568 1.00 84.44 94 VAL A C 1
ATOM 753 O O . VAL A 1 94 ? -8.169 -8.467 0.643 1.00 84.44 94 VAL A O 1
ATOM 756 N N . PRO A 1 95 ? -8.610 -8.707 2.812 1.00 84.31 95 PRO A N 1
ATOM 757 C CA . PRO A 1 95 ? -7.254 -9.150 3.132 1.00 84.31 95 PRO A CA 1
ATOM 758 C C . PRO A 1 95 ? -6.898 -10.504 2.528 1.00 84.31 95 PRO A C 1
ATOM 760 O O . PRO A 1 95 ? -5.771 -10.674 2.079 1.00 84.31 95 PRO A O 1
ATOM 763 N N . LEU A 1 96 ? -7.844 -11.448 2.447 1.00 85.56 96 LEU A N 1
ATOM 764 C CA . LEU A 1 96 ? -7.616 -12.728 1.763 1.00 85.56 96 LEU A CA 1
ATOM 765 C C . LEU A 1 96 ? -7.308 -12.502 0.284 1.00 85.56 96 LEU A C 1
ATOM 767 O O . LEU A 1 96 ? -6.354 -13.059 -0.257 1.00 85.56 96 LEU A O 1
ATOM 771 N N . TYR A 1 97 ? -8.093 -11.632 -0.343 1.00 88.75 97 TYR A N 1
ATOM 772 C CA . TYR A 1 97 ? -7.879 -11.214 -1.715 1.00 88.75 97 TYR A CA 1
ATOM 773 C C . TYR A 1 97 ? -6.525 -10.505 -1.899 1.00 88.75 97 TYR A C 1
ATOM 775 O O . TYR A 1 97 ? -5.754 -10.876 -2.783 1.00 88.75 97 TYR A O 1
ATOM 783 N N . MET A 1 98 ? -6.182 -9.558 -1.022 1.00 89.25 98 MET A N 1
ATOM 784 C CA . MET A 1 98 ? -4.912 -8.830 -1.075 1.00 89.25 98 MET A CA 1
ATOM 785 C C . MET A 1 98 ? -3.701 -9.738 -0.839 1.00 89.25 98 MET A C 1
ATOM 787 O O . MET A 1 98 ? -2.666 -9.504 -1.446 1.00 89.25 98 MET A O 1
ATOM 791 N N . ILE A 1 99 ? -3.808 -10.799 -0.031 1.00 90.12 99 ILE A N 1
ATOM 792 C CA . ILE A 1 99 ? -2.738 -11.802 0.100 1.00 90.12 99 ILE A CA 1
ATOM 793 C C . ILE A 1 99 ? -2.483 -12.484 -1.244 1.00 90.12 99 ILE A C 1
ATOM 795 O O . ILE A 1 99 ? -1.334 -12.566 -1.673 1.00 90.12 99 ILE A O 1
ATOM 799 N N . VAL A 1 100 ? -3.538 -12.961 -1.913 1.00 91.69 100 VAL A N 1
ATOM 800 C CA . VAL A 1 100 ? -3.405 -13.631 -3.216 1.00 91.69 100 VAL A CA 1
ATOM 801 C C . VAL A 1 100 ? -2.788 -12.679 -4.234 1.00 91.69 100 VAL A C 1
ATOM 803 O O . VAL A 1 100 ? -1.818 -13.045 -4.895 1.00 91.69 100 VAL A O 1
ATOM 806 N N . VAL A 1 101 ? -3.295 -11.447 -4.309 1.00 90.00 101 VAL A N 1
ATOM 807 C CA . VAL A 1 101 ? -2.760 -10.407 -5.195 1.00 90.00 101 VAL A CA 1
ATOM 808 C C . VAL A 1 101 ? -1.288 -10.130 -4.891 1.00 90.00 101 VAL A C 1
ATOM 810 O O . VAL A 1 101 ? -0.477 -10.178 -5.807 1.00 90.00 101 VAL A O 1
ATOM 813 N N . SER A 1 102 ? -0.915 -9.924 -3.626 1.00 90.56 102 SER A N 1
ATOM 814 C CA . SER A 1 102 ? 0.467 -9.645 -3.222 1.00 90.56 102 SER A CA 1
ATOM 815 C C . SER A 1 102 ? 1.418 -10.799 -3.534 1.00 90.56 102 SER A C 1
ATOM 817 O O . SER A 1 102 ? 2.536 -10.561 -3.986 1.00 90.56 102 SER A O 1
ATOM 819 N N . VAL A 1 103 ? 0.994 -12.052 -3.336 1.00 92.00 103 VAL A N 1
ATOM 820 C CA . VAL A 1 103 ? 1.801 -13.242 -3.660 1.00 92.00 103 VAL A CA 1
ATOM 821 C C . VAL A 1 103 ? 1.989 -13.383 -5.168 1.00 92.00 103 VAL A C 1
ATOM 823 O O . VAL A 1 103 ? 3.119 -13.560 -5.623 1.00 92.00 103 VAL A O 1
ATOM 826 N N . VAL A 1 104 ? 0.905 -13.277 -5.943 1.00 90.81 104 VAL A N 1
ATOM 827 C CA . VAL A 1 104 ? 0.948 -13.353 -7.410 1.00 90.81 104 VAL A CA 1
ATOM 828 C C . VAL A 1 104 ? 1.811 -12.226 -7.967 1.00 90.81 104 VAL A C 1
ATOM 830 O O . VAL A 1 104 ? 2.739 -12.496 -8.724 1.00 90.81 104 VAL A O 1
ATOM 833 N N . TYR A 1 105 ? 1.566 -10.986 -7.542 1.00 88.38 105 TYR A N 1
ATOM 834 C CA . TYR A 1 105 ? 2.347 -9.822 -7.947 1.00 88.38 105 TYR A CA 1
ATOM 835 C C . TYR A 1 105 ? 3.828 -10.042 -7.644 1.00 88.38 105 TYR A C 1
ATOM 837 O O . TYR A 1 105 ? 4.641 -10.029 -8.556 1.00 88.38 105 TYR A O 1
ATOM 845 N N . THR A 1 106 ? 4.167 -10.399 -6.400 1.00 88.19 106 THR A N 1
ATOM 846 C CA . THR A 1 106 ? 5.550 -10.703 -6.005 1.00 88.19 106 THR A CA 1
ATOM 847 C C . THR A 1 106 ? 6.184 -11.742 -6.925 1.00 88.19 106 THR A C 1
ATOM 849 O O . THR A 1 106 ? 7.285 -11.525 -7.412 1.00 88.19 106 THR A O 1
ATOM 852 N N . HIS A 1 107 ? 5.499 -12.849 -7.213 1.00 88.19 107 HIS A N 1
ATOM 853 C CA . HIS A 1 107 ? 6.049 -13.897 -8.069 1.00 88.19 107 HIS A CA 1
ATOM 854 C C . HIS A 1 107 ? 6.374 -13.408 -9.490 1.00 88.19 107 HIS A C 1
ATOM 856 O O . HIS A 1 107 ? 7.412 -13.776 -10.032 1.00 88.19 107 HIS A O 1
ATOM 862 N N . TYR A 1 108 ? 5.517 -12.566 -10.073 1.00 85.50 108 TYR A N 1
ATOM 863 C CA . TYR A 1 108 ? 5.674 -12.075 -11.446 1.00 85.50 108 TYR A CA 1
ATOM 864 C C . TYR A 1 108 ? 6.490 -10.784 -11.575 1.00 85.50 108 TYR A C 1
ATOM 866 O O . TYR A 1 108 ? 6.848 -10.420 -12.697 1.00 85.50 108 TYR A O 1
ATOM 874 N N . THR A 1 109 ? 6.765 -10.087 -10.469 1.00 81.56 109 THR A N 1
ATOM 875 C CA . THR A 1 109 ? 7.520 -8.825 -10.472 1.00 81.56 109 THR A CA 1
ATOM 876 C C . THR A 1 109 ? 8.886 -8.917 -9.791 1.00 81.56 109 THR A C 1
ATOM 878 O O . THR A 1 109 ? 9.697 -7.997 -9.925 1.00 81.56 109 THR A O 1
ATOM 881 N N . VAL A 1 110 ? 9.172 -10.006 -9.064 1.00 73.88 110 VAL A N 1
ATOM 882 C CA . VAL A 1 110 ? 10.521 -10.347 -8.579 1.00 73.88 110 VAL A CA 1
ATOM 883 C C . VAL A 1 110 ? 11.421 -10.534 -9.803 1.00 73.88 110 VAL A C 1
ATOM 885 O O . VAL A 1 110 ? 11.309 -11.521 -10.520 1.00 73.88 110 VAL A O 1
ATOM 888 N N . GLY A 1 111 ? 12.292 -9.557 -10.062 1.00 67.19 111 GLY A N 1
ATOM 889 C CA . GLY A 1 111 ? 13.179 -9.548 -11.233 1.00 67.19 111 GLY A CA 1
ATOM 890 C C . GLY A 1 111 ? 12.744 -8.631 -12.382 1.00 67.19 111 GLY A C 1
ATOM 891 O O . GLY A 1 111 ? 13.357 -8.673 -13.445 1.00 67.19 111 GLY A O 1
ATOM 892 N N . ASN A 1 112 ? 11.748 -7.752 -12.194 1.00 65.56 112 ASN A N 1
ATOM 893 C CA . ASN A 1 112 ? 11.334 -6.794 -13.238 1.00 65.56 112 ASN A CA 1
ATOM 894 C C . ASN A 1 112 ? 12.426 -5.789 -13.648 1.00 65.56 112 ASN A C 1
ATOM 896 O O . ASN A 1 112 ? 12.295 -5.151 -14.686 1.00 65.56 112 ASN A O 1
ATOM 900 N N . VAL A 1 113 ? 13.510 -5.668 -12.876 1.00 61.09 113 VAL A N 1
ATOM 901 C CA . VAL A 1 113 ? 14.671 -4.813 -13.188 1.00 61.09 113 VAL A CA 1
ATOM 902 C C . VAL A 1 113 ? 15.891 -5.659 -13.613 1.00 61.09 113 VAL A C 1
ATOM 904 O O . VAL A 1 113 ? 17.028 -5.206 -13.550 1.00 61.09 113 VAL A O 1
ATOM 907 N N . GLY A 1 114 ? 15.674 -6.906 -14.054 1.00 64.75 114 GLY A N 1
ATOM 908 C CA . GLY A 1 114 ? 16.741 -7.848 -14.417 1.00 64.75 114 GLY A CA 1
ATOM 909 C C . GLY A 1 114 ? 17.466 -8.415 -13.191 1.00 64.75 114 GLY A C 1
ATOM 910 O O . GLY A 1 114 ? 16.856 -8.601 -12.140 1.00 64.75 114 GLY A O 1
ATOM 911 N N . ASP A 1 115 ? 18.778 -8.649 -13.303 1.00 60.72 115 ASP A N 1
ATOM 912 C CA . ASP A 1 115 ? 19.635 -9.222 -12.242 1.00 60.72 115 ASP A CA 1
ATOM 913 C C . ASP A 1 115 ? 19.932 -8.257 -11.072 1.00 60.72 115 ASP A C 1
ATOM 915 O O . ASP A 1 115 ? 20.826 -8.487 -10.251 1.00 60.72 115 ASP A O 1
ATOM 919 N N . VAL A 1 116 ? 19.207 -7.141 -10.980 1.00 61.78 116 VAL A N 1
ATOM 920 C CA . VAL A 1 116 ? 19.398 -6.158 -9.916 1.00 61.78 116 VAL A CA 1
ATOM 921 C C . VAL A 1 116 ? 18.827 -6.695 -8.606 1.00 61.78 116 VAL A C 1
ATOM 923 O O . VAL A 1 116 ? 17.645 -7.019 -8.494 1.00 61.78 116 VAL A O 1
ATOM 926 N N . ALA A 1 117 ? 19.679 -6.767 -7.582 1.00 64.06 117 ALA A N 1
ATOM 927 C CA . ALA A 1 117 ? 19.272 -7.205 -6.255 1.00 64.06 117 ALA A CA 1
ATOM 928 C C . ALA A 1 117 ? 18.176 -6.292 -5.670 1.00 64.06 117 ALA A C 1
ATOM 930 O O . ALA A 1 117 ? 18.247 -5.069 -5.787 1.00 64.06 117 ALA A O 1
ATOM 931 N N . PHE A 1 118 ? 17.225 -6.886 -4.938 1.00 63.59 118 PHE A N 1
ATOM 932 C CA . PHE A 1 118 ? 16.074 -6.212 -4.304 1.00 63.59 118 PHE A CA 1
ATOM 933 C C . PHE A 1 118 ? 16.422 -4.970 -3.458 1.00 63.59 118 PHE A C 1
ATOM 935 O O . PHE A 1 118 ? 15.579 -4.100 -3.246 1.00 63.59 118 PHE A O 1
ATOM 942 N N . GLY A 1 119 ? 17.657 -4.889 -2.955 1.00 65.00 119 GLY A N 1
ATOM 943 C CA . GLY A 1 119 ? 18.154 -3.776 -2.146 1.00 65.00 119 GLY A CA 1
ATOM 944 C C . GLY A 1 119 ? 18.726 -2.593 -2.932 1.00 65.00 119 GLY A C 1
ATOM 945 O O . GLY A 1 119 ? 19.268 -1.694 -2.298 1.00 65.00 119 GLY A O 1
ATOM 946 N N . CYS A 1 120 ? 18.660 -2.603 -4.268 1.00 73.38 120 CYS A N 1
ATOM 947 C CA . CYS A 1 120 ? 19.194 -1.558 -5.151 1.00 73.38 120 CYS A CA 1
ATOM 948 C C . CYS A 1 120 ? 20.603 -1.071 -4.729 1.00 73.38 120 CYS A C 1
ATOM 950 O O . CYS A 1 120 ? 20.785 0.112 -4.431 1.00 73.38 120 CYS A O 1
ATOM 952 N N . PRO A 1 121 ? 21.617 -1.960 -4.642 1.00 74.88 121 PRO A N 1
ATOM 953 C CA . PRO A 1 121 ? 22.962 -1.596 -4.181 1.00 74.88 121 PRO A CA 1
ATOM 954 C C . PRO A 1 121 ? 23.562 -0.479 -5.033 1.00 74.88 121 PRO A C 1
ATOM 956 O O . PRO A 1 121 ? 23.524 -0.589 -6.243 1.00 74.88 121 PRO A O 1
ATOM 959 N N . THR A 1 122 ? 24.184 0.541 -4.440 1.00 67.00 122 THR A N 1
ATOM 960 C CA . THR A 1 122 ? 24.665 1.777 -5.105 1.00 67.00 122 THR A CA 1
ATOM 961 C C . THR A 1 122 ? 25.756 1.613 -6.180 1.00 67.00 122 THR A C 1
ATOM 963 O O . THR A 1 122 ? 26.262 2.609 -6.698 1.00 67.00 122 THR A O 1
ATOM 966 N N . ALA A 1 123 ? 26.153 0.390 -6.532 1.00 60.09 123 ALA A N 1
ATOM 967 C CA . ALA A 1 123 ? 27.230 0.139 -7.483 1.00 60.09 123 ALA A CA 1
ATOM 968 C C . ALA A 1 123 ? 26.775 0.368 -8.938 1.00 60.09 123 ALA A C 1
ATOM 970 O O . ALA A 1 123 ? 25.865 -0.298 -9.413 1.00 60.09 123 ALA A O 1
ATOM 971 N N . ASN A 1 124 ? 27.440 1.309 -9.622 1.00 62.75 124 ASN A N 1
ATOM 972 C CA . ASN A 1 124 ? 27.466 1.577 -11.070 1.00 62.75 124 ASN A CA 1
ATOM 973 C C . ASN A 1 124 ? 26.301 1.019 -11.917 1.00 62.75 124 ASN A C 1
ATOM 975 O O . ASN A 1 124 ? 26.525 0.257 -12.858 1.00 62.75 124 ASN A O 1
ATOM 979 N N . TYR A 1 125 ? 25.070 1.469 -11.658 1.00 63.00 125 TYR A N 1
ATOM 980 C CA . TYR A 1 125 ? 23.993 1.341 -12.640 1.00 63.00 125 TYR A CA 1
ATOM 981 C C . TYR A 1 125 ? 24.275 2.287 -13.804 1.00 63.00 125 TYR A C 1
ATOM 983 O O . TYR A 1 125 ? 24.051 3.496 -13.716 1.00 63.00 125 TYR A O 1
ATOM 991 N N . ALA A 1 126 ? 24.788 1.743 -14.898 1.00 68.31 126 ALA A N 1
ATOM 992 C CA . ALA A 1 126 ? 24.760 2.417 -16.181 1.00 68.31 126 ALA A CA 1
ATOM 993 C C . ALA A 1 126 ? 23.582 1.825 -16.965 1.00 68.31 126 ALA A C 1
ATOM 995 O O . ALA A 1 126 ? 23.699 0.672 -17.383 1.00 68.31 126 ALA A O 1
ATOM 996 N N . PRO A 1 127 ? 22.458 2.548 -17.164 1.00 74.81 127 PRO A N 1
ATOM 997 C CA . PRO A 1 127 ? 22.142 3.957 -16.844 1.00 74.81 127 PRO A CA 1
ATOM 998 C C . PRO A 1 127 ? 21.449 4.212 -15.479 1.00 74.81 127 PRO A C 1
ATOM 1000 O O . PRO A 1 127 ? 20.824 3.323 -14.906 1.00 74.81 127 PRO A O 1
ATOM 1003 N N . ARG A 1 128 ? 21.470 5.474 -14.994 1.00 82.56 128 ARG A N 1
ATOM 1004 C CA . ARG A 1 128 ? 20.807 5.923 -13.737 1.00 82.56 128 ARG A CA 1
ATOM 1005 C C . ARG A 1 128 ? 19.306 5.593 -13.689 1.00 82.56 128 ARG A C 1
ATOM 1007 O O . ARG A 1 128 ? 18.787 5.327 -12.612 1.00 82.56 128 ARG A O 1
ATOM 1014 N N . ALA A 1 129 ? 18.644 5.532 -14.844 1.00 83.56 129 ALA A N 1
ATOM 1015 C CA . ALA A 1 129 ? 17.240 5.138 -14.940 1.00 83.56 129 ALA A CA 1
ATOM 1016 C C . ALA A 1 129 ? 16.961 3.738 -14.354 1.00 83.56 129 ALA A C 1
ATOM 1018 O O . ALA A 1 129 ? 15.909 3.518 -13.764 1.00 83.56 1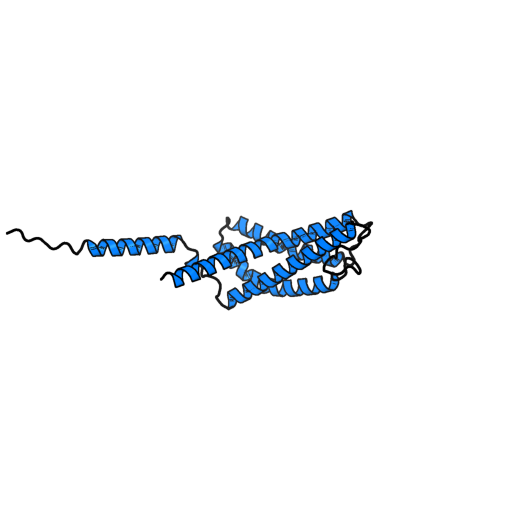29 ALA A O 1
ATOM 1019 N N . VAL A 1 130 ? 17.923 2.810 -14.440 1.00 83.44 130 VAL A N 1
ATOM 1020 C CA . VAL A 1 130 ? 17.807 1.459 -13.860 1.00 83.44 130 VAL A CA 1
ATOM 1021 C C . VAL A 1 130 ? 17.807 1.511 -12.331 1.00 83.44 130 VAL A C 1
ATOM 1023 O O . VAL A 1 130 ? 17.033 0.806 -11.685 1.00 83.44 130 VAL A O 1
ATOM 1026 N N . HIS A 1 131 ? 18.639 2.374 -11.740 1.00 85.81 131 HIS A N 1
ATOM 1027 C CA . HIS A 1 131 ? 18.670 2.573 -10.290 1.00 85.81 131 HIS A CA 1
ATOM 1028 C C . HIS A 1 131 ? 17.329 3.107 -9.782 1.00 85.81 131 HIS A C 1
ATOM 1030 O O . HIS A 1 131 ? 16.753 2.563 -8.842 1.00 85.81 131 HIS A O 1
ATOM 1036 N N . ASP A 1 132 ? 16.815 4.154 -10.419 1.00 87.56 132 ASP A N 1
ATOM 1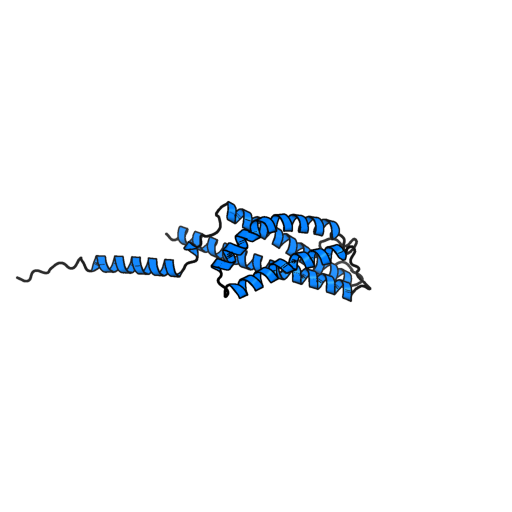037 C CA . ASP A 1 132 ? 15.573 4.795 -9.994 1.00 87.56 132 ASP A CA 1
ATOM 1038 C C . ASP A 1 132 ? 14.369 3.861 -10.203 1.00 87.56 132 ASP A C 1
ATOM 1040 O O . ASP A 1 132 ? 13.526 3.740 -9.313 1.00 87.56 132 ASP A O 1
ATOM 1044 N N . ALA A 1 133 ? 14.339 3.106 -11.307 1.00 87.00 133 ALA A N 1
ATOM 1045 C CA . ALA A 1 133 ? 13.354 2.049 -11.535 1.00 87.00 133 ALA A CA 1
ATOM 1046 C C . ALA A 1 133 ? 13.398 0.958 -10.449 1.00 87.00 133 ALA A C 1
ATOM 1048 O O . ALA A 1 133 ? 12.344 0.504 -9.990 1.00 87.00 133 ALA A O 1
ATOM 1049 N N . CYS A 1 134 ? 14.597 0.568 -9.997 1.00 87.44 134 CYS A N 1
ATOM 1050 C CA . CYS A 1 134 ? 14.771 -0.343 -8.865 1.00 87.44 134 CYS A CA 1
ATOM 1051 C C . CYS A 1 134 ? 14.180 0.252 -7.584 1.00 87.44 134 CYS A C 1
ATOM 1053 O O . CYS A 1 134 ? 13.337 -0.380 -6.949 1.00 87.44 134 CYS A O 1
ATOM 1055 N N . VAL A 1 135 ? 14.550 1.488 -7.232 1.00 89.38 135 VAL A N 1
ATOM 1056 C CA . VAL A 1 135 ? 14.079 2.150 -6.006 1.00 89.38 135 VAL A CA 1
ATOM 1057 C C . VAL A 1 135 ? 12.556 2.276 -5.992 1.00 89.38 135 VAL A C 1
ATOM 1059 O O . VAL A 1 135 ? 11.925 1.923 -4.995 1.00 89.38 135 VAL A O 1
ATOM 1062 N N . ILE A 1 136 ? 11.952 2.722 -7.096 1.00 90.81 136 ILE A N 1
ATOM 1063 C CA . ILE A 1 136 ? 10.493 2.848 -7.219 1.00 90.81 136 ILE A CA 1
ATOM 1064 C C . ILE A 1 136 ? 9.819 1.481 -7.051 1.00 90.81 136 ILE A C 1
ATOM 1066 O O . ILE A 1 136 ? 8.864 1.355 -6.282 1.00 90.81 136 ILE A O 1
ATOM 1070 N N . SER A 1 137 ? 10.343 0.444 -7.713 1.00 89.00 137 SER A N 1
ATOM 1071 C CA . SER A 1 137 ? 9.808 -0.920 -7.616 1.00 89.00 137 SER A CA 1
ATOM 1072 C C . SER A 1 137 ? 9.895 -1.469 -6.191 1.00 89.00 137 SER A C 1
ATOM 1074 O O . SER A 1 137 ? 8.933 -2.058 -5.697 1.00 89.00 137 SER A O 1
ATOM 1076 N N . THR A 1 138 ? 11.008 -1.224 -5.500 1.00 89.12 138 THR A N 1
ATOM 1077 C CA . THR A 1 138 ? 11.224 -1.654 -4.116 1.00 89.12 138 THR A CA 1
ATOM 1078 C C . THR A 1 138 ? 10.302 -0.919 -3.144 1.00 89.12 138 THR A C 1
ATOM 1080 O O . THR A 1 138 ? 9.690 -1.554 -2.286 1.00 89.12 138 THR A O 1
ATOM 1083 N N . ILE A 1 139 ? 10.131 0.399 -3.288 1.00 91.81 139 ILE A N 1
ATOM 1084 C CA . ILE A 1 139 ? 9.198 1.177 -2.457 1.00 91.81 139 ILE A CA 1
ATOM 1085 C C . ILE A 1 139 ? 7.762 0.683 -2.654 1.00 91.81 139 ILE A C 1
ATOM 1087 O O . ILE A 1 139 ? 7.052 0.478 -1.669 1.00 91.81 139 ILE A O 1
ATOM 1091 N N . ASN A 1 140 ? 7.346 0.446 -3.901 1.00 91.88 140 ASN A N 1
ATOM 1092 C CA . ASN A 1 140 ? 6.017 -0.079 -4.206 1.00 91.88 140 ASN A CA 1
ATOM 1093 C C . ASN A 1 140 ? 5.794 -1.468 -3.586 1.00 91.88 140 ASN A C 1
ATOM 1095 O O . ASN A 1 140 ? 4.781 -1.703 -2.928 1.00 91.88 140 ASN A O 1
ATOM 1099 N N . PHE A 1 141 ? 6.785 -2.356 -3.708 1.00 90.69 141 PHE A N 1
ATOM 1100 C CA . PHE A 1 141 ? 6.764 -3.679 -3.089 1.00 90.69 141 PHE A CA 1
ATOM 1101 C C . PHE A 1 141 ? 6.596 -3.605 -1.564 1.00 90.69 141 PHE A C 1
ATOM 1103 O O . PHE A 1 141 ? 5.728 -4.275 -0.999 1.00 90.69 141 PHE A O 1
ATOM 1110 N N . PHE A 1 142 ? 7.380 -2.758 -0.889 1.00 91.81 142 PHE A N 1
ATOM 1111 C CA . PHE A 1 142 ? 7.258 -2.565 0.556 1.00 91.81 142 PHE A CA 1
ATOM 1112 C C . PHE A 1 142 ? 5.911 -1.961 0.952 1.00 91.81 142 PHE A C 1
ATOM 1114 O O . PHE A 1 142 ? 5.324 -2.408 1.935 1.00 91.81 142 PHE A O 1
ATOM 1121 N N . ALA A 1 143 ? 5.400 -0.982 0.201 1.00 93.62 143 ALA A N 1
ATOM 1122 C CA . ALA A 1 143 ? 4.100 -0.374 0.469 1.00 93.62 143 ALA A CA 1
ATOM 1123 C C . ALA A 1 143 ? 2.961 -1.401 0.361 1.00 93.62 143 ALA A C 1
ATOM 1125 O O . ALA A 1 143 ? 2.138 -1.493 1.273 1.00 93.62 143 ALA A O 1
ATOM 1126 N N . MET A 1 144 ? 2.963 -2.226 -0.690 1.00 92.88 144 MET A N 1
ATOM 1127 C CA . MET A 1 144 ? 1.988 -3.301 -0.901 1.00 92.88 144 MET A CA 1
ATOM 1128 C C . MET A 1 144 ? 2.012 -4.337 0.234 1.00 92.88 144 MET A C 1
ATOM 1130 O O . MET A 1 144 ? 0.966 -4.695 0.789 1.00 92.88 144 MET A O 1
ATOM 1134 N N . TRP A 1 145 ? 3.198 -4.819 0.620 1.00 93.50 145 TRP A N 1
ATOM 1135 C CA . TRP A 1 145 ? 3.322 -5.800 1.702 1.00 93.50 145 TRP A CA 1
ATOM 1136 C C . TRP A 1 145 ? 2.984 -5.208 3.068 1.00 93.50 145 TRP A C 1
ATOM 1138 O O . TRP A 1 145 ? 2.285 -5.852 3.850 1.00 93.50 145 TRP A O 1
ATOM 1148 N N . LEU A 1 146 ? 3.404 -3.972 3.347 1.00 94.25 146 LEU A N 1
ATOM 1149 C CA . LEU A 1 146 ? 3.029 -3.267 4.571 1.00 94.25 146 LEU A CA 1
ATOM 1150 C C . LEU A 1 146 ? 1.509 -3.098 4.657 1.00 94.25 146 LEU A C 1
ATOM 1152 O O . LEU A 1 146 ? 0.919 -3.373 5.701 1.00 94.25 146 LEU A O 1
ATOM 1156 N N . TYR A 1 147 ? 0.866 -2.717 3.552 1.00 93.12 147 TYR A N 1
ATOM 1157 C CA . TYR A 1 147 ? -0.588 -2.635 3.462 1.00 93.12 147 TYR A CA 1
ATOM 1158 C C . TYR A 1 147 ? -1.254 -3.986 3.748 1.00 93.12 147 TYR A C 1
ATOM 1160 O O . TYR A 1 147 ? -2.157 -4.063 4.581 1.00 93.12 147 TYR A O 1
ATOM 1168 N N . THR A 1 148 ? -0.752 -5.064 3.141 1.00 91.94 148 THR A N 1
ATOM 1169 C CA . THR A 1 148 ? -1.256 -6.430 3.354 1.00 91.94 148 THR A CA 1
ATOM 1170 C C . THR A 1 148 ? -1.126 -6.863 4.820 1.00 91.94 148 THR A C 1
ATOM 1172 O O . THR A 1 148 ? -2.083 -7.363 5.408 1.00 91.94 148 THR A O 1
ATOM 1175 N N . ILE A 1 149 ? 0.025 -6.623 5.456 1.00 92.50 149 ILE A N 1
ATOM 1176 C CA . ILE A 1 149 ? 0.267 -6.977 6.864 1.00 92.50 149 ILE A CA 1
ATOM 1177 C C . ILE A 1 149 ? -0.652 -6.187 7.799 1.00 92.50 149 ILE A C 1
ATOM 1179 O O . ILE A 1 149 ? -1.221 -6.759 8.733 1.00 92.50 149 ILE A O 1
ATOM 1183 N N . LEU A 1 150 ? -0.828 -4.886 7.559 1.00 91.44 150 LEU A N 1
ATOM 1184 C CA . LEU A 1 150 ? -1.726 -4.060 8.364 1.00 91.44 150 LEU A CA 1
ATOM 1185 C C . LEU A 1 150 ? -3.186 -4.486 8.182 1.00 91.44 150 LEU A C 1
ATOM 1187 O O . LEU A 1 150 ? -3.922 -4.556 9.161 1.00 91.44 150 LEU A O 1
ATOM 1191 N N . LEU A 1 151 ? -3.597 -4.859 6.971 1.00 88.88 151 LEU A N 1
ATOM 1192 C CA . LEU A 1 151 ? -4.916 -5.439 6.721 1.00 88.88 151 LEU A CA 1
ATOM 1193 C C . LEU A 1 151 ? -5.145 -6.753 7.486 1.00 88.88 151 LEU A C 1
ATOM 1195 O O . LEU A 1 151 ? -6.195 -6.939 8.091 1.00 88.88 151 LEU A O 1
ATOM 1199 N N . ILE A 1 152 ? -4.167 -7.660 7.512 1.00 89.19 152 ILE A N 1
ATOM 1200 C CA . ILE A 1 152 ? -4.271 -8.907 8.291 1.00 89.19 152 ILE A CA 1
ATOM 1201 C C . ILE A 1 152 ? -4.341 -8.597 9.790 1.00 89.19 152 ILE A C 1
ATOM 1203 O O . ILE A 1 152 ? -5.154 -9.161 10.524 1.00 89.19 152 ILE A O 1
ATOM 1207 N N . SER A 1 153 ? -3.507 -7.662 10.243 1.00 88.62 153 SER A N 1
ATOM 1208 C CA . SER A 1 153 ? -3.452 -7.245 11.644 1.00 88.62 153 SER A CA 1
ATOM 1209 C C . SER A 1 153 ? -4.767 -6.611 12.100 1.00 88.62 153 SER A C 1
ATOM 1211 O O . SER A 1 153 ? -5.164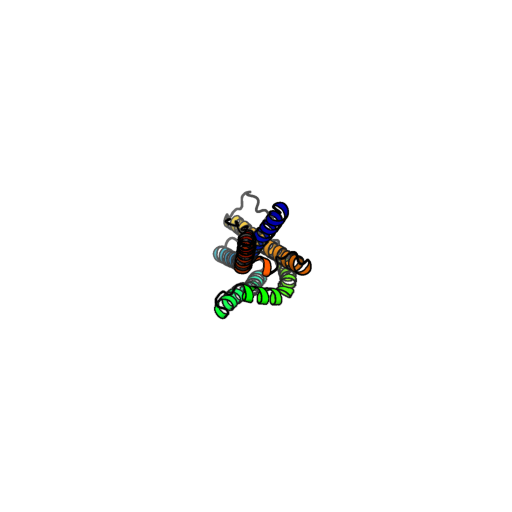 -6.799 13.249 1.00 88.62 153 SER A O 1
ATOM 1213 N N . SER A 1 154 ? -5.472 -5.899 11.213 1.00 83.69 154 SER A N 1
ATOM 1214 C CA . SER A 1 154 ? -6.766 -5.285 11.526 1.00 83.69 154 SER A CA 1
ATOM 1215 C C . SER A 1 154 ? -7.860 -6.338 11.722 1.00 83.69 154 SER A C 1
ATOM 1217 O O . SER A 1 154 ? -8.616 -6.248 12.689 1.00 83.69 154 SER A O 1
ATOM 1219 N N . ILE A 1 155 ? -7.881 -7.388 10.891 1.00 82.56 155 ILE A N 1
ATOM 1220 C CA . ILE A 1 155 ? -8.761 -8.550 11.076 1.00 82.56 155 ILE A CA 1
ATOM 1221 C C . ILE A 1 155 ? -8.466 -9.243 12.406 1.00 82.56 155 ILE A C 1
ATOM 1223 O O . ILE A 1 155 ? -9.382 -9.533 13.176 1.00 82.56 155 ILE A O 1
ATOM 1227 N N . PHE A 1 156 ? -7.190 -9.504 12.698 1.00 83.75 156 PHE A N 1
ATOM 1228 C CA . PHE A 1 156 ? -6.809 -10.160 13.945 1.00 83.75 156 PHE A CA 1
ATOM 1229 C C . PHE A 1 156 ? -7.227 -9.327 15.164 1.00 83.75 156 PHE A C 1
ATOM 1231 O O . PHE A 1 156 ? -7.836 -9.849 16.097 1.00 83.75 156 PHE A O 1
ATOM 1238 N N . ALA A 1 157 ? -6.988 -8.012 15.130 1.00 79.25 157 ALA A N 1
ATOM 1239 C CA . ALA A 1 157 ? -7.413 -7.095 16.183 1.00 79.25 157 ALA A CA 1
ATOM 1240 C C . ALA A 1 157 ? -8.942 -7.070 16.362 1.00 79.25 157 ALA A C 1
ATOM 1242 O O . ALA A 1 157 ? -9.420 -6.997 17.499 1.00 79.25 157 ALA A O 1
ATOM 1243 N N . PHE A 1 158 ? -9.697 -7.181 15.264 1.00 75.81 158 PHE A N 1
ATOM 1244 C CA . PHE A 1 158 ? -11.153 -7.282 15.281 1.00 75.81 158 PHE A CA 1
ATOM 1245 C C . PHE A 1 158 ? -11.628 -8.580 15.954 1.00 75.81 158 PHE A C 1
ATOM 1247 O O . PHE A 1 158 ? -12.399 -8.521 16.914 1.00 75.81 158 PHE A O 1
ATOM 1254 N N . PHE A 1 159 ? -11.117 -9.746 15.539 1.00 77.25 159 PHE A N 1
ATOM 1255 C CA . PHE A 1 159 ? -11.487 -11.040 16.135 1.00 77.25 159 PHE A CA 1
ATOM 1256 C C . PHE A 1 159 ? -11.061 -11.172 17.603 1.00 77.25 159 PHE A C 1
ATOM 1258 O O . PHE A 1 159 ? -11.808 -11.715 18.418 1.00 77.25 159 PHE A O 1
ATOM 1265 N N . CYS A 1 160 ? -9.898 -10.634 17.973 1.00 78.00 160 CYS A N 1
ATOM 1266 C CA . CYS A 1 160 ? -9.405 -10.647 19.351 1.00 78.00 160 CYS A CA 1
ATOM 1267 C C . CYS A 1 160 ? -10.057 -9.588 20.257 1.00 78.00 160 CYS A C 1
ATOM 1269 O O . CYS A 1 160 ? -9.715 -9.519 21.438 1.00 78.00 160 CYS A O 1
ATOM 1271 N N . LYS A 1 161 ? -10.984 -8.764 19.739 1.00 70.12 161 LYS A N 1
ATOM 1272 C CA . LYS A 1 161 ? -11.595 -7.628 20.458 1.00 70.12 161 LYS A CA 1
ATOM 1273 C C . LYS A 1 161 ? -10.555 -6.671 21.058 1.00 70.12 161 LYS A C 1
ATOM 1275 O O . LYS A 1 161 ? -10.773 -6.078 22.111 1.00 70.12 161 LYS A O 1
ATOM 1280 N N . CYS A 1 162 ? -9.410 -6.527 20.393 1.00 64.31 162 CYS A N 1
ATOM 1281 C CA . CYS A 1 162 ? -8.355 -5.597 20.796 1.00 64.31 162 CYS A CA 1
ATOM 1282 C C . CYS A 1 162 ? -8.623 -4.167 20.304 1.00 64.31 162 CYS A C 1
ATOM 1284 O O . CYS A 1 162 ? -7.908 -3.243 20.692 1.00 64.31 162 CYS A O 1
ATOM 1286 N N . CYS A 1 163 ? -9.642 -3.974 19.462 1.00 58.12 163 CYS A N 1
ATOM 1287 C CA . CYS A 1 163 ? -10.080 -2.656 19.029 1.00 58.12 163 CYS A CA 1
ATOM 1288 C C . CYS A 1 163 ? -10.894 -1.958 20.138 1.00 58.12 163 CYS A C 1
ATOM 1290 O O . CYS A 1 163 ? -11.805 -2.577 20.691 1.00 58.12 163 CYS A O 1
ATOM 1292 N N . PRO A 1 164 ? -10.603 -0.682 20.450 1.00 55.12 164 PRO A N 1
ATOM 1293 C CA . PRO A 1 164 ? -11.408 0.098 21.387 1.00 55.12 164 PRO A CA 1
ATOM 1294 C C . PRO A 1 164 ? -12.874 0.175 20.927 1.00 55.12 164 PRO A C 1
ATOM 1296 O O . PRO A 1 164 ? -13.148 0.416 19.747 1.00 55.12 164 PRO A O 1
ATOM 1299 N N . ASP A 1 165 ? -13.805 -0.055 21.859 1.00 55.31 165 ASP A N 1
ATOM 1300 C CA . ASP A 1 165 ? -15.250 -0.034 21.593 1.00 55.31 165 ASP A CA 1
ATOM 1301 C C . ASP A 1 165 ? -15.689 1.410 21.281 1.00 55.31 165 ASP A C 1
ATOM 1303 O O . ASP A 1 165 ? -15.043 2.382 21.668 1.00 55.31 165 ASP A O 1
ATOM 1307 N N . GLU A 1 166 ? -16.805 1.596 20.581 1.00 54.41 166 GLU A N 1
ATOM 1308 C CA . GLU A 1 166 ? -17.331 2.921 20.209 1.00 54.41 166 GLU A CA 1
ATOM 1309 C C . GLU A 1 166 ? -17.533 3.840 21.425 1.00 54.41 166 GLU A C 1
ATOM 1311 O O . GLU A 1 166 ? -17.321 5.053 21.364 1.00 54.41 166 GLU A O 1
ATOM 1316 N N . LYS A 1 167 ? -17.842 3.228 22.568 1.00 50.66 167 LYS A N 1
ATOM 1317 C CA . LYS A 1 167 ? -17.999 3.874 23.875 1.00 50.66 167 LYS A CA 1
ATOM 1318 C C . LYS A 1 167 ? -16.702 4.515 24.383 1.00 50.66 167 LYS A C 1
ATOM 1320 O O . LYS A 1 167 ? -16.754 5.418 25.217 1.00 50.66 167 LYS A O 1
ATOM 1325 N N . ASP A 1 168 ? -15.547 4.086 23.877 1.00 53.66 168 ASP A N 1
ATOM 1326 C CA . ASP A 1 168 ? -14.250 4.665 24.224 1.00 53.66 168 ASP A CA 1
ATOM 1327 C C . ASP A 1 168 ? -13.930 5.936 23.432 1.00 53.66 168 ASP A C 1
ATOM 1329 O O . ASP A 1 168 ? -13.187 6.782 23.933 1.00 53.66 168 ASP A O 1
ATOM 1333 N N . PHE A 1 169 ? -14.532 6.124 22.253 1.00 52.81 169 PHE A N 1
ATOM 1334 C CA . PHE A 1 169 ? -14.322 7.307 21.410 1.00 52.81 169 PHE A CA 1
ATOM 1335 C C . PHE A 1 169 ? -15.314 8.444 21.676 1.00 52.81 169 PHE A C 1
ATOM 1337 O O . PHE A 1 169 ? -15.060 9.583 21.277 1.00 52.81 169 PHE A O 1
ATOM 1344 N N . ASP A 1 170 ? -16.427 8.184 22.367 1.00 55.66 170 ASP A N 1
ATOM 1345 C CA . ASP A 1 170 ? -17.404 9.224 22.679 1.00 55.66 170 ASP A CA 1
ATOM 1346 C C . ASP A 1 170 ? -16.951 10.098 23.867 1.00 55.66 170 ASP A C 1
ATOM 1348 O O . ASP A 1 170 ? -17.337 9.909 25.026 1.00 55.66 170 ASP A O 1
ATOM 1352 N N . ILE A 1 171 ? -16.140 11.114 23.561 1.00 58.00 171 ILE A N 1
ATOM 1353 C CA . ILE A 1 171 ? -15.708 12.160 24.502 1.00 58.00 171 ILE A CA 1
ATOM 1354 C C . ILE A 1 171 ? -16.916 12.887 25.119 1.00 58.00 171 ILE A C 1
ATOM 1356 O O . ILE A 1 171 ? -16.853 13.285 26.286 1.00 58.00 171 ILE A O 1
ATOM 1360 N N . LYS A 1 172 ? -18.039 13.034 24.392 1.00 55.56 172 LYS A N 1
ATOM 1361 C CA . LYS A 1 172 ? -19.256 13.658 24.936 1.00 55.56 172 LYS A CA 1
ATOM 1362 C C . LYS A 1 172 ? -19.863 12.793 26.031 1.00 55.56 172 LYS A C 1
ATOM 1364 O O . LYS A 1 172 ? -20.261 13.349 27.054 1.00 55.56 172 LYS A O 1
ATOM 1369 N N . SER A 1 173 ? -19.899 11.470 25.869 1.00 56.78 173 SER A N 1
ATOM 1370 C CA . SER A 1 173 ? -20.375 10.568 26.927 1.00 56.78 173 SER A CA 1
ATOM 1371 C C . SER A 1 173 ? -19.504 10.663 28.184 1.00 56.78 173 SER A C 1
ATOM 1373 O O . SER A 1 173 ? -20.040 10.805 29.284 1.00 56.78 173 SER A O 1
ATOM 1375 N N . ARG A 1 174 ? -18.171 10.715 28.030 1.00 58.34 174 ARG A N 1
ATOM 1376 C CA . ARG A 1 174 ? -17.224 10.835 29.151 1.00 58.34 174 ARG A CA 1
ATOM 1377 C C . ARG A 1 174 ? -17.308 12.194 29.844 1.00 58.34 174 ARG A C 1
ATOM 1379 O O . ARG A 1 174 ? -17.318 12.239 31.071 1.00 58.34 174 ARG A O 1
ATOM 1386 N N . LEU A 1 175 ? -17.454 13.292 29.097 1.00 64.50 175 LEU A N 1
ATOM 1387 C CA . LEU A 1 175 ? -17.701 14.627 29.660 1.00 64.50 175 LEU A CA 1
ATOM 1388 C C . LEU A 1 175 ? -19.046 14.696 30.387 1.00 64.50 175 LEU A C 1
ATOM 1390 O O . LEU A 1 175 ? -19.131 15.262 31.475 1.00 64.50 175 LEU A O 1
ATOM 1394 N N . LYS A 1 176 ? -20.097 14.093 29.823 1.00 61.06 176 LYS A N 1
ATOM 1395 C CA . LYS A 1 176 ? -21.427 14.053 30.441 1.00 61.06 176 LYS A CA 1
ATOM 1396 C C . LYS A 1 176 ? -21.408 13.223 31.724 1.00 61.06 176 LYS A C 1
ATOM 1398 O O . LYS A 1 176 ? -21.961 13.662 32.725 1.00 61.06 176 LYS A O 1
ATOM 1403 N N . GLN A 1 177 ? -20.709 12.089 31.727 1.00 68.38 177 GLN A N 1
ATOM 1404 C CA . GLN A 1 177 ? -20.555 11.216 32.891 1.00 68.38 177 GLN A CA 1
ATOM 1405 C C . GLN A 1 177 ? -19.661 11.839 33.978 1.00 68.38 177 GLN A C 1
ATOM 1407 O O . GLN A 1 177 ? -19.985 11.739 35.161 1.00 68.38 177 GLN A O 1
ATOM 1412 N N . ALA A 1 178 ? -18.589 12.543 33.600 1.00 64.94 178 ALA A N 1
ATOM 1413 C CA . ALA A 1 178 ? -17.751 13.307 34.527 1.00 64.94 178 ALA A CA 1
ATOM 1414 C C . ALA A 1 178 ? -18.518 14.480 35.160 1.00 64.94 178 ALA A C 1
ATOM 1416 O O . ALA A 1 178 ? -18.450 14.678 36.372 1.00 64.94 178 ALA A O 1
ATOM 1417 N N . ARG A 1 179 ? -19.319 15.204 34.365 1.00 71.00 179 ARG A N 1
ATOM 1418 C CA . ARG A 1 179 ? -20.186 16.288 34.850 1.00 71.00 179 ARG A CA 1
ATOM 1419 C C . ARG A 1 179 ? -21.278 15.767 35.785 1.00 71.00 179 ARG A C 1
ATOM 1421 O O . ARG A 1 179 ? -21.553 16.401 36.797 1.00 71.00 179 ARG A O 1
ATOM 1428 N N . PHE A 1 180 ? -21.854 14.601 35.488 1.00 67.50 180 PHE A N 1
ATOM 1429 C CA . PHE A 1 180 ? -22.849 13.963 36.354 1.00 67.50 180 PHE A CA 1
ATOM 1430 C C . PHE A 1 180 ? -22.248 13.531 37.697 1.00 67.50 180 PHE A C 1
ATOM 1432 O O . PHE A 1 180 ? -22.833 13.806 38.740 1.00 67.50 180 PHE A O 1
ATOM 1439 N N . LYS A 1 181 ? -21.046 12.933 37.688 1.00 72.69 181 LYS A N 1
ATOM 1440 C CA . LYS A 1 181 ? -20.317 12.587 38.920 1.00 72.69 181 LYS A CA 1
ATOM 1441 C C . LYS A 1 181 ? -20.004 13.817 39.772 1.00 72.69 181 LYS A C 1
ATOM 1443 O O . LYS A 1 181 ? -20.232 13.783 40.976 1.00 72.69 181 LYS A O 1
ATOM 1448 N N . HIS A 1 182 ? -19.549 14.904 39.150 1.00 69.75 182 HIS A N 1
ATOM 1449 C CA . HIS A 1 182 ? -19.281 16.160 39.851 1.00 69.75 182 HIS A CA 1
ATOM 1450 C C . HIS A 1 182 ? -20.555 16.774 40.459 1.00 69.75 182 HIS A C 1
ATOM 1452 O O . HIS A 1 182 ? -20.537 17.257 41.585 1.00 69.75 182 HIS A O 1
ATOM 1458 N N . LEU A 1 183 ? -21.684 16.744 39.745 1.00 65.44 183 LEU A N 1
ATOM 1459 C CA . LEU A 1 183 ? -22.965 17.231 40.276 1.00 65.44 183 LEU A CA 1
ATOM 1460 C C . LEU A 1 183 ? -23.470 16.373 41.445 1.00 65.44 183 LEU A C 1
ATOM 1462 O O . LEU A 1 183 ? -23.980 16.914 42.421 1.00 65.44 183 LEU A O 1
ATOM 1466 N N . SER A 1 184 ? -23.280 15.051 41.387 1.00 65.62 184 SER A N 1
ATOM 1467 C CA . SER A 1 184 ? -23.652 14.165 42.496 1.00 65.62 184 SER A CA 1
ATOM 1468 C C . SER A 1 184 ? -22.792 14.360 43.747 1.00 65.62 184 SER A C 1
ATOM 1470 O O . SER A 1 184 ? -23.316 14.243 44.848 1.00 65.62 184 SER A O 1
ATOM 1472 N N . SER A 1 185 ? -21.501 14.692 43.605 1.00 63.31 185 SER A N 1
ATOM 1473 C CA . SER A 1 185 ? -20.635 14.963 44.760 1.00 63.31 185 SER A CA 1
ATOM 1474 C C . SER A 1 185 ? -20.915 16.322 45.399 1.00 63.31 185 SER A C 1
ATOM 1476 O O . SER A 1 185 ? -20.835 16.427 46.613 1.00 63.31 185 SER A O 1
ATOM 1478 N N . VAL A 1 186 ? -21.292 17.338 44.612 1.00 63.47 186 VAL A N 1
ATOM 1479 C CA . VAL A 1 186 ? -21.648 18.669 45.142 1.00 63.47 186 VAL A CA 1
ATOM 1480 C C . VAL A 1 186 ? -22.966 18.632 45.929 1.00 63.47 186 VAL A C 1
ATOM 1482 O O . VAL A 1 186 ? -23.047 19.222 46.999 1.00 63.47 186 VAL A O 1
ATOM 1485 N N . ASN A 1 187 ? -23.974 17.882 45.469 1.00 56.84 187 ASN A N 1
ATOM 1486 C CA . ASN A 1 187 ? -25.258 17.777 46.180 1.00 56.84 187 ASN A CA 1
ATOM 1487 C C . ASN A 1 187 ? -25.188 16.989 47.502 1.00 56.84 187 ASN A C 1
ATOM 1489 O O . ASN A 1 187 ? -26.063 17.152 48.344 1.00 56.84 187 ASN A O 1
ATOM 1493 N N . LEU A 1 188 ? -24.178 16.136 47.700 1.00 56.62 188 LEU A N 1
ATOM 1494 C CA . LEU A 1 188 ? -24.001 15.380 48.948 1.00 56.62 188 LEU A CA 1
ATOM 1495 C C . LEU A 1 188 ? -23.357 16.208 50.075 1.00 56.62 188 LEU A C 1
ATOM 1497 O O . LEU A 1 188 ? -23.477 15.825 51.238 1.00 56.62 188 LEU A O 1
ATOM 1501 N N . ASP A 1 189 ? -22.700 17.326 49.751 1.00 53.81 189 ASP A N 1
ATOM 1502 C CA . ASP A 1 189 ? -22.082 18.214 50.745 1.00 53.81 189 ASP A CA 1
ATOM 1503 C C . ASP A 1 189 ? -23.052 19.285 51.279 1.00 53.81 189 ASP A C 1
ATOM 1505 O O . ASP A 1 189 ? -22.916 19.712 52.427 1.00 53.81 189 ASP A O 1
ATOM 1509 N N . ASP A 1 190 ? -24.077 19.675 50.511 1.00 54.62 190 ASP A N 1
ATOM 1510 C CA . ASP A 1 190 ? -25.072 20.666 50.960 1.00 54.62 190 ASP A CA 1
ATOM 1511 C C . ASP A 1 190 ? -26.074 20.112 51.995 1.00 54.62 190 ASP A C 1
ATOM 1513 O O . ASP A 1 190 ? -26.630 20.878 52.784 1.00 54.62 190 ASP A O 1
ATOM 1517 N N . ASP A 1 191 ? -26.244 18.788 52.081 1.00 53.25 191 ASP A N 1
ATOM 1518 C CA . ASP A 1 191 ? -27.150 18.133 53.046 1.00 53.25 191 ASP A CA 1
ATOM 1519 C C . ASP A 1 191 ? -26.525 17.950 54.451 1.00 53.25 191 ASP A C 1
ATOM 1521 O O . ASP A 1 191 ? -27.121 17.373 55.361 1.00 53.25 191 ASP A O 1
ATOM 1525 N N . LYS A 1 192 ? -25.299 18.457 54.661 1.00 50.78 192 LYS A N 1
ATOM 1526 C CA . LYS A 1 192 ? -24.565 18.410 55.940 1.00 50.78 192 LYS A CA 1
ATOM 1527 C C . LYS A 1 192 ? -24.383 19.779 56.601 1.00 50.78 192 LYS A C 1
ATOM 1529 O O . LYS A 1 192 ? -23.404 19.990 57.318 1.00 50.78 192 LYS A O 1
ATOM 1534 N N . LYS A 1 193 ? -25.321 20.719 56.442 1.00 50.03 193 LYS A N 1
ATOM 1535 C CA . LYS A 1 193 ? -25.365 21.898 57.328 1.00 50.03 193 LYS A CA 1
ATOM 1536 C C . LYS A 1 193 ? -26.105 21.560 58.630 1.00 50.03 193 LYS A C 1
ATOM 1538 O O . LYS A 1 193 ? -27.323 21.400 58.597 1.00 50.03 193 LYS A O 1
ATOM 1543 N N . PRO A 1 194 ? -25.418 21.473 59.787 1.00 49.12 194 PRO A N 1
ATOM 1544 C CA . PRO A 1 194 ? -26.100 21.306 61.061 1.00 49.12 194 PRO A CA 1
ATOM 1545 C C . PRO A 1 194 ? -26.959 22.543 61.350 1.00 49.12 194 PRO A C 1
ATOM 1547 O O . PRO A 1 194 ? -26.481 23.678 61.306 1.00 49.12 194 PRO A O 1
ATOM 1550 N N . LEU A 1 195 ? -28.237 22.304 61.651 1.00 53.38 195 LEU A N 1
ATOM 1551 C CA . LEU A 1 195 ? -29.158 23.292 62.204 1.00 53.38 195 LEU A CA 1
ATOM 1552 C C . LEU A 1 195 ? -28.581 23.814 63.525 1.00 53.38 195 LEU A C 1
ATOM 1554 O O . LEU A 1 195 ? -28.658 23.160 64.564 1.00 53.38 195 LEU A O 1
ATOM 1558 N N . VAL A 1 196 ? -27.983 25.004 63.477 1.00 55.25 196 VAL A N 1
ATOM 1559 C CA . VAL A 1 196 ? -27.598 25.757 64.669 1.00 55.25 196 VAL A CA 1
ATOM 1560 C C . VAL A 1 196 ? -28.883 26.240 65.340 1.00 55.25 196 VAL A C 1
ATOM 1562 O O . VAL A 1 196 ? -29.495 27.223 64.924 1.00 55.25 196 VAL A O 1
ATOM 1565 N N . SER A 1 197 ? -29.293 25.501 66.369 1.00 50.19 197 SER A N 1
ATOM 1566 C CA . SER A 1 197 ? -30.299 25.886 67.356 1.00 50.19 197 SER A CA 1
ATOM 1567 C C . SER A 1 197 ? -29.878 27.195 68.028 1.00 50.19 197 SER A C 1
ATOM 1569 O O . SER A 1 197 ? -28.915 27.213 68.795 1.00 50.19 197 SER A O 1
ATOM 1571 N N . LYS A 1 198 ? -30.589 28.290 67.746 1.00 45.03 198 LYS A N 1
ATOM 1572 C CA . LYS A 1 198 ? -30.521 29.512 68.554 1.00 45.03 198 LYS A CA 1
ATOM 1573 C C . LYS A 1 198 ? -31.477 29.359 69.737 1.00 45.03 198 LYS A C 1
ATOM 1575 O O . LYS A 1 198 ? -32.675 29.190 69.523 1.00 45.03 198 LYS A O 1
ATOM 1580 N N . ALA A 1 199 ? -30.901 29.371 70.937 1.00 54.03 199 ALA A N 1
ATOM 1581 C CA . ALA A 1 199 ? -31.589 29.607 72.203 1.00 54.03 199 ALA A CA 1
ATOM 1582 C C . ALA A 1 199 ? -31.784 31.113 72.426 1.00 54.03 199 ALA A C 1
ATOM 1584 O O . ALA A 1 199 ? -30.972 31.890 71.865 1.00 54.03 199 ALA A O 1
#

pLDDT: mean 78.35, std 13.45, range [45.03, 96.06]

Radius of gyration: 26.51 Å; chains: 1; bounding box: 59×44×96 Å

Organism: NCBI:txid44941

Sequence (199 aa):
MAKETLKQFCLWLGGVIFGITLVSLIYLCPFLEFTKILYFEFHSDAVNLSSPIIEYMYLALSIPLPLGLIWLGMRHGCSVTMIRNKIIDELCFVPLYMIVVSVVYTHYTVGNVGDVAFGCPTANYAPRAVHDACVISTINFFAMWLYTILLISSIFAFFCKCCPDEKDFDIKSRLKQARFKHLSSVNLDDDKKPLVSKA

Foldseek 3Di:
DVVVVVVLVVLVVVLVVLVVLLLVLLVVLLVLLVVLLVLCVVVVVQAPFPCNPLSVVLSVVSVVRNVVLVVVCVVPVNPVVVSVVVCVVVLPCVLVVLVVSLVVSCVRCVQSLPPQDLVLPPPDDVVPSSSVSSVSSSVSNCSSVVSSVSSVVVNVCVVVVSHDDPVSVPPVVVVVVVVVVVVVVVVVVVVPDDPPDDD